Protein AF-0000000076138322 (afdb_homodimer)

Organism: NCBI:txid2745518

InterPro domains:
  IPR046493 Protein of unknown function DUF6586 [PF20227] (4-173)

Foldseek 3Di:
DCPDLVNQLVVLLVQLVVLLVQLVVLVPDPDPCSVVSNVVSLLSSLVSLQSNLLSLLLNQCVLVVPPCNPPPGNDVSLDVVSCVVDPDPLSVVLVVQCPPCPRLSVVSNVVNVVVPDPDDDPPPPPPDPPDPPVCVVVPVPPPDDDDDSVSSVVSSVVSVVSSVVVVVVSVVD/DCPDLVNQLVVLLVQLVVLLVQLVVLVPDPDPCSVVSNVVSLLSSLVSLQSNLLSLLLNQCVLVVPPCNPPPGNDVSLDVVSCVVDPDPLSVVLVVQCPPCPRLSVVSNVVNVVVPDPDDDPPPPPPDPPDPDPPVPVPVPPPDDDDDSVSSVVSSVVSVVSSVVVVVVSVVD

Sequence (346 aa):
MANELYTRTNQKIYFAGLSLEALGRAEEGKEMNAIALVQAGREAALFHLYGALLGLCHEIAGFYRLPQAGSPRAEMIINRDVLDTMAIPELAELVEMAQSPDSWIARLLKAHADMFQPPRVPHVPKGDVTQPLIVAVAVEDDEPKPLSREELEGWRQELKKLALRYREGLNECMANELYTRTNQKIYFAGLSLEALGRAEEGKEMNAIALVQAGREAALFHLYGALLGLCHEIAGFYRLPQAGSPRAEMIINRDVLDTMAIPELAELVEMAQSPDSWIARLLKAHADMFQPPRVPHVPKGDVTQPLIVAVAVEDDEPKPLSREELEGWRQELKKLALRYREGLNEC

Secondary structure (DSSP, 8-state):
-TT-HHHHHHHHHHHHHHHHHHHHHHHH---TTHHHHHHHHHHHHHHHHHHHHHHHHHHHHHHTT-TTTT-SSGGGTS-HHHHHHS--HHHHHHHHHHTSTTSHHHHHHHHHHHTTSPP---------TTSS-----------PPPPPHHHHHHHHHHHHHHHHHHHHHHHH-/-TT-HHHHHHHHHHHHHHHHHHHHHHHH---TTHHHHHHHHHHHHHHHHHHHHHHHHHHHHHHTT-TTTT-SSGGGTS-HHHHHHS--HHHHHHHHHHTSTTSHHHHHHHHHHHTTSPP---------TTS------------PPPPPHHHHHHHHHHHHHHHHHHHHHHHH-

Structure (mmCIF, N/CA/C/O backbone):
data_AF-0000000076138322-model_v1
#
loop_
_entity.id
_entity.type
_entity.pdbx_description
1 polymer 'PasA protein'
#
loop_
_atom_site.group_PDB
_atom_site.id
_atom_site.type_symbol
_atom_site.label_atom_id
_atom_site.label_alt_id
_atom_site.label_comp_id
_atom_site.label_asym_id
_atom_site.label_entity_id
_atom_site.label_seq_id
_atom_site.pdbx_PDB_ins_code
_atom_site.Cartn_x
_atom_site.Cartn_y
_atom_site.Cartn_z
_atom_site.occupancy
_atom_site.B_iso_or_equiv
_atom_site.auth_seq_id
_atom_site.auth_comp_id
_atom_site.auth_asym_id
_atom_site.auth_atom_id
_atom_site.pdbx_PDB_model_num
ATOM 1 N N . MET A 1 1 ? -10.281 -16.359 -18.156 1 42.38 1 MET A N 1
ATOM 2 C CA . MET A 1 1 ? -8.836 -16.141 -18.141 1 42.38 1 MET A CA 1
ATOM 3 C C . MET A 1 1 ? -8.477 -14.891 -17.359 1 42.38 1 MET A C 1
ATOM 5 O O . MET A 1 1 ? -7.586 -14.922 -16.5 1 42.38 1 MET A O 1
ATOM 9 N N . ALA A 1 2 ? -9.008 -13.617 -17.766 1 49.25 2 ALA A N 1
ATOM 10 C CA . ALA A 1 2 ? -8.672 -12.297 -17.234 1 49.25 2 ALA A CA 1
ATOM 11 C C . ALA A 1 2 ? -9.047 -12.195 -15.758 1 49.25 2 ALA A C 1
ATOM 13 O O . ALA A 1 2 ? -8.43 -11.438 -15.008 1 49.25 2 ALA A O 1
ATOM 14 N N . ASN A 1 3 ? -9.781 -13.117 -15.266 1 61.16 3 ASN A N 1
ATOM 15 C CA . ASN A 1 3 ? -10.312 -13.016 -13.914 1 61.16 3 ASN A CA 1
ATOM 16 C C . ASN A 1 3 ? -9.773 -14.125 -13.016 1 61.16 3 ASN A C 1
ATOM 18 O O . ASN A 1 3 ? -10.328 -14.398 -11.953 1 61.16 3 ASN A O 1
ATOM 22 N N . GLU A 1 4 ? -8.664 -14.633 -13.531 1 80.75 4 GLU A N 1
ATOM 23 C CA . GLU A 1 4 ? -8.031 -15.68 -12.734 1 80.75 4 GLU A CA 1
ATOM 24 C C . GLU A 1 4 ? -7.082 -15.094 -11.695 1 80.75 4 GLU A C 1
ATOM 26 O O . GLU A 1 4 ? -6.461 -14.055 -11.938 1 80.75 4 GLU A O 1
ATOM 31 N N . LEU A 1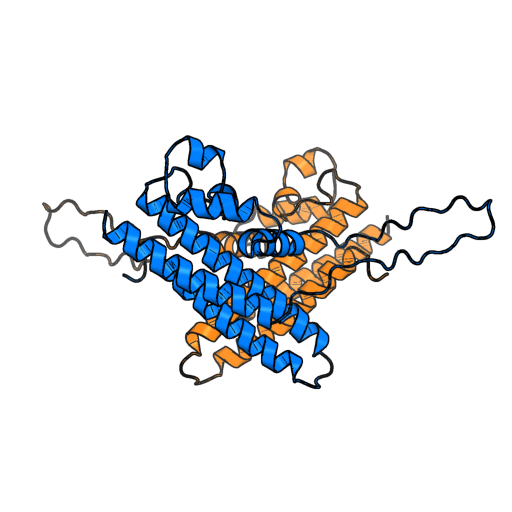 5 ? -7.086 -15.688 -10.547 1 87.94 5 LEU A N 1
ATOM 32 C CA . LEU A 1 5 ? -6.309 -15.188 -9.414 1 87.94 5 LEU A CA 1
ATOM 33 C C . LEU A 1 5 ? -4.852 -14.969 -9.805 1 87.94 5 LEU A C 1
ATOM 35 O O . LEU A 1 5 ? -4.211 -14.031 -9.328 1 87.94 5 LEU A O 1
ATOM 39 N N . TYR A 1 6 ? -4.32 -15.82 -10.758 1 92.81 6 TYR A N 1
ATOM 40 C CA . TYR A 1 6 ? -2.914 -15.719 -11.133 1 92.81 6 TYR A CA 1
ATOM 41 C C . TYR A 1 6 ? -2.639 -14.43 -11.891 1 92.81 6 TYR A C 1
ATOM 43 O O . TYR A 1 6 ? -1.493 -13.977 -11.977 1 92.81 6 TYR A O 1
ATOM 51 N N . THR A 1 7 ? -3.676 -13.82 -12.438 1 94.94 7 THR A N 1
ATOM 52 C CA . THR A 1 7 ? -3.482 -12.617 -13.227 1 94.94 7 THR A CA 1
ATOM 53 C C . THR A 1 7 ? -3.004 -11.461 -12.352 1 94.94 7 THR A C 1
ATOM 55 O O . THR A 1 7 ? -2.158 -10.664 -12.766 1 94.94 7 THR A O 1
ATOM 58 N N . ARG A 1 8 ? -3.543 -11.375 -11.148 1 96.62 8 ARG A N 1
ATOM 59 C CA . ARG A 1 8 ? -3.119 -10.312 -10.25 1 96.62 8 ARG A CA 1
ATOM 60 C C . ARG A 1 8 ? -1.669 -10.5 -9.82 1 96.62 8 ARG A C 1
ATOM 62 O O . ARG A 1 8 ? -0.903 -9.539 -9.75 1 96.62 8 ARG A O 1
ATOM 69 N N . THR A 1 9 ? -1.286 -11.734 -9.469 1 98.38 9 THR A N 1
ATOM 70 C CA . THR A 1 9 ? 0.092 -12.023 -9.094 1 98.38 9 THR A CA 1
ATOM 71 C C . THR A 1 9 ? 1.058 -11.594 -10.195 1 98.38 9 THR A C 1
ATOM 73 O O . THR A 1 9 ? 2.027 -10.883 -9.938 1 98.38 9 THR A O 1
ATOM 76 N N . ASN A 1 10 ? 0.708 -12.023 -11.445 1 98 10 ASN A N 1
ATOM 77 C CA . ASN A 1 10 ? 1.561 -11.711 -12.586 1 98 10 ASN A CA 1
ATOM 78 C C . ASN A 1 10 ? 1.605 -10.211 -12.859 1 98 10 ASN A C 1
ATOM 80 O O . ASN A 1 10 ? 2.668 -9.664 -13.156 1 98 10 ASN A O 1
ATOM 84 N N . GLN A 1 11 ? 0.473 -9.664 -12.766 1 97.44 11 GLN A N 1
ATOM 85 C CA . GLN A 1 11 ? 0.37 -8.219 -12.961 1 97.44 11 GLN A CA 1
ATOM 86 C C . GLN A 1 11 ? 1.232 -7.469 -11.953 1 97.44 11 GLN A C 1
ATOM 88 O O . GLN A 1 11 ? 1.979 -6.562 -12.328 1 97.44 11 GLN A O 1
ATOM 93 N N . LYS A 1 12 ? 1.184 -7.836 -10.727 1 98.69 12 LYS A N 1
ATOM 94 C CA . LYS A 1 12 ? 1.913 -7.133 -9.68 1 98.69 12 LYS A CA 1
ATOM 95 C C . LYS A 1 12 ? 3.414 -7.387 -9.781 1 98.69 12 LYS A C 1
ATOM 97 O O . LYS A 1 12 ? 4.223 -6.504 -9.484 1 98.69 12 LYS A O 1
ATOM 102 N N . ILE A 1 13 ? 3.771 -8.578 -10.188 1 98.81 13 ILE A N 1
ATOM 103 C CA . ILE A 1 13 ? 5.184 -8.844 -10.453 1 98.81 13 ILE A CA 1
ATOM 104 C C . ILE A 1 13 ? 5.68 -7.934 -11.57 1 98.81 13 ILE A C 1
ATOM 106 O O . ILE A 1 13 ? 6.766 -7.355 -11.477 1 98.81 13 ILE A O 1
ATOM 110 N N . TYR A 1 14 ? 4.906 -7.816 -12.594 1 98.62 14 TYR A N 1
ATOM 111 C CA . TYR A 1 14 ? 5.262 -6.949 -13.711 1 98.62 14 TYR A CA 1
ATOM 112 C C . TYR A 1 14 ? 5.348 -5.492 -13.266 1 98.62 14 TYR A C 1
ATOM 114 O O . TYR A 1 14 ? 6.309 -4.793 -13.602 1 98.62 14 TYR A O 1
ATOM 122 N N . PHE A 1 15 ? 4.371 -5.023 -12.5 1 98.69 15 PHE A N 1
ATOM 123 C CA . PHE A 1 15 ? 4.367 -3.66 -11.992 1 98.69 15 PHE A CA 1
ATOM 124 C C . PHE A 1 15 ? 5.602 -3.398 -11.133 1 98.69 15 PHE A C 1
ATOM 126 O O . PHE A 1 15 ? 6.18 -2.311 -11.188 1 98.69 15 PHE A O 1
ATOM 133 N N . ALA A 1 16 ? 5.938 -4.348 -10.32 1 98.88 16 ALA A N 1
ATOM 134 C CA . ALA A 1 16 ? 7.156 -4.203 -9.531 1 98.88 16 ALA A CA 1
ATOM 135 C C . ALA A 1 16 ? 8.367 -3.98 -10.43 1 98.88 16 ALA A C 1
ATOM 137 O O . ALA A 1 16 ? 9.219 -3.139 -10.133 1 98.88 16 ALA A O 1
ATOM 138 N N . GLY A 1 17 ? 8.406 -4.727 -11.516 1 98.75 17 GLY A N 1
ATOM 139 C CA . GLY A 1 17 ? 9.484 -4.539 -12.477 1 98.75 17 GLY A CA 1
ATOM 140 C C . GLY A 1 17 ? 9.523 -3.145 -13.062 1 98.75 17 GLY A C 1
ATOM 141 O O . GLY A 1 17 ? 10.594 -2.537 -13.164 1 98.75 17 GLY A O 1
ATOM 142 N N . LEU A 1 18 ? 8.406 -2.666 -13.438 1 97.94 18 LEU A N 1
ATOM 143 C CA . LEU A 1 18 ? 8.32 -1.315 -13.984 1 97.94 18 LEU A CA 1
ATOM 144 C C . LEU A 1 18 ? 8.766 -0.283 -12.953 1 97.94 18 LEU A C 1
ATOM 146 O O . LEU A 1 18 ? 9.492 0.657 -13.289 1 97.94 18 LEU A O 1
ATOM 150 N N . SER A 1 19 ? 8.336 -0.456 -11.734 1 98.12 19 SER A N 1
ATOM 151 C CA . SER A 1 19 ? 8.711 0.454 -10.656 1 98.12 19 SER A CA 1
ATOM 152 C C . SER A 1 19 ? 10.211 0.415 -10.398 1 98.12 19 SER A C 1
ATOM 154 O O . SER A 1 19 ? 10.828 1.449 -10.133 1 98.12 19 SER A O 1
ATOM 156 N N . LEU A 1 20 ? 10.773 -0.754 -10.477 1 98.56 20 LEU A N 1
ATOM 157 C CA . LEU A 1 20 ? 12.211 -0.91 -10.273 1 98.56 20 LEU A CA 1
ATOM 158 C C . LEU A 1 20 ? 12.992 -0.239 -11.391 1 98.56 20 LEU A C 1
ATOM 160 O O . LEU A 1 20 ? 14.055 0.342 -11.148 1 98.56 20 LEU A O 1
ATOM 164 N N . GLU A 1 21 ? 12.484 -0.333 -12.594 1 97 21 GLU A N 1
ATOM 165 C CA . GLU A 1 21 ? 13.109 0.38 -13.703 1 97 21 GLU A CA 1
ATOM 166 C C . GLU A 1 21 ? 13.078 1.889 -13.477 1 97 21 GLU A C 1
ATOM 168 O O . GLU A 1 21 ? 14.078 2.574 -13.703 1 97 21 GLU A O 1
ATOM 173 N N . ALA A 1 22 ? 11.953 2.348 -13.07 1 95.12 22 ALA A N 1
ATOM 174 C CA . ALA A 1 22 ? 11.82 3.771 -12.766 1 95.12 22 ALA A CA 1
ATOM 175 C C . ALA A 1 22 ? 12.766 4.18 -11.641 1 95.12 22 ALA A C 1
ATOM 177 O O . ALA A 1 22 ? 13.375 5.25 -11.688 1 95.12 22 ALA A O 1
ATOM 178 N N . LEU A 1 23 ? 12.875 3.359 -10.625 1 96.94 23 LEU A N 1
ATOM 179 C CA . LEU A 1 23 ? 13.797 3.594 -9.516 1 96.94 23 LEU A CA 1
ATOM 180 C C . LEU A 1 23 ? 15.234 3.693 -10.016 1 96.94 23 LEU A C 1
ATOM 182 O O . LEU A 1 23 ? 15.984 4.57 -9.586 1 96.94 23 LEU A O 1
ATOM 186 N N . GLY A 1 24 ? 15.586 2.793 -10.883 1 97 24 GLY A N 1
ATOM 187 C CA . GLY A 1 24 ? 16.906 2.848 -11.477 1 97 24 GLY A CA 1
ATOM 188 C C . GLY A 1 24 ? 17.203 4.16 -12.18 1 97 24 GLY A C 1
ATOM 189 O O . GLY A 1 24 ? 18.281 4.727 -12.031 1 97 24 GLY A O 1
ATOM 190 N N . ARG A 1 25 ? 16.203 4.645 -12.906 1 94.75 25 ARG A N 1
ATOM 191 C CA . ARG A 1 25 ? 16.359 5.922 -13.594 1 94.75 25 ARG A CA 1
ATOM 192 C C . ARG A 1 25 ? 16.516 7.066 -12.602 1 94.75 25 ARG A C 1
ATOM 194 O O . ARG A 1 25 ? 17.312 7.98 -12.82 1 94.75 25 ARG A O 1
ATOM 201 N N . ALA A 1 26 ? 15.742 7.012 -11.594 1 95.44 26 ALA A N 1
ATOM 202 C CA . ALA A 1 26 ? 15.82 8.047 -10.562 1 95.44 26 ALA A CA 1
ATOM 203 C C . ALA A 1 26 ? 17.188 8.055 -9.898 1 95.44 26 ALA A C 1
ATOM 205 O O . ALA A 1 26 ? 17.719 9.125 -9.578 1 95.44 26 ALA A O 1
ATOM 206 N N . GLU A 1 27 ? 17.75 6.941 -9.641 1 95.69 27 GLU A N 1
ATOM 207 C CA . GLU A 1 27 ? 19.047 6.824 -8.992 1 95.69 27 GLU A CA 1
ATOM 208 C C . GLU A 1 27 ? 20.156 7.418 -9.867 1 95.69 27 GLU A C 1
ATOM 210 O O . GLU A 1 27 ? 21.156 7.926 -9.352 1 95.69 27 GLU A O 1
ATOM 215 N N . GLU A 1 28 ? 20.016 7.344 -11.156 1 93.38 28 GLU A N 1
ATOM 216 C CA . GLU A 1 28 ? 21 7.848 -12.094 1 93.38 28 GLU A CA 1
ATOM 217 C C . GLU A 1 28 ? 20.797 9.336 -12.367 1 93.38 28 GLU A C 1
ATOM 219 O O . GLU A 1 28 ? 21.688 10 -12.922 1 93.38 28 GLU A O 1
ATOM 224 N N . GLY A 1 29 ? 19.609 9.742 -12.031 1 85.12 29 GLY A N 1
ATOM 225 C CA . GLY A 1 29 ? 19.25 11.109 -12.375 1 85.12 29 GLY A CA 1
ATOM 226 C C . GLY A 1 29 ? 19.938 12.141 -11.492 1 85.12 29 GLY A C 1
ATOM 227 O O . GLY A 1 29 ? 20.328 11.836 -10.367 1 85.12 29 GLY A O 1
ATOM 228 N N . LYS A 1 30 ? 20.125 13.32 -12.094 1 84.06 30 LYS A N 1
ATOM 229 C CA . LYS A 1 30 ? 20.734 14.438 -11.391 1 84.06 30 LYS A CA 1
ATOM 230 C C . LYS A 1 30 ? 19.719 15.547 -11.117 1 84.06 30 LYS A C 1
ATOM 232 O O . LYS A 1 30 ? 20.094 16.672 -10.758 1 84.06 30 LYS A O 1
ATOM 237 N N . GLU A 1 31 ? 18.516 15.109 -11.227 1 82.75 31 GLU A N 1
ATOM 238 C CA . GLU A 1 31 ? 17.469 16.109 -11.023 1 82.75 31 GLU A CA 1
ATOM 239 C C . GLU A 1 31 ? 17.406 16.562 -9.57 1 82.75 31 GLU A C 1
ATOM 241 O O . GLU A 1 31 ? 17.875 15.852 -8.672 1 82.75 31 GLU A O 1
ATOM 246 N N . MET A 1 32 ? 16.859 17.781 -9.336 1 86.81 32 MET A N 1
ATOM 247 C CA . MET A 1 32 ? 16.75 18.391 -8.008 1 86.81 32 MET A CA 1
ATOM 248 C C . MET A 1 32 ? 15.898 17.516 -7.082 1 86.81 32 MET A C 1
ATOM 250 O O . MET A 1 32 ? 16.125 17.516 -5.871 1 86.81 32 MET A O 1
ATOM 254 N N . ASN A 1 33 ? 14.977 16.719 -7.613 1 90.25 33 ASN A N 1
ATOM 255 C CA . ASN A 1 33 ? 14.078 15.898 -6.801 1 90.25 33 ASN A CA 1
ATOM 256 C C . ASN A 1 33 ? 14.453 14.422 -6.863 1 90.25 33 ASN A C 1
ATOM 258 O O . ASN A 1 33 ? 13.633 13.555 -6.57 1 90.25 33 ASN A O 1
ATOM 262 N N . ALA A 1 34 ? 15.703 14.172 -7.152 1 91.31 34 ALA A N 1
ATOM 263 C CA . ALA A 1 34 ? 16.156 12.797 -7.344 1 91.31 34 ALA A CA 1
ATOM 264 C C . ALA A 1 34 ? 16 11.977 -6.066 1 91.31 34 ALA A C 1
ATOM 266 O O . ALA A 1 34 ? 15.609 10.812 -6.113 1 91.31 34 ALA A O 1
ATOM 267 N N . ILE A 1 35 ? 16.25 12.578 -4.98 1 93.5 35 ILE A N 1
ATOM 268 C CA . ILE A 1 35 ? 16.156 11.891 -3.697 1 93.5 35 ILE A CA 1
ATOM 269 C C . ILE A 1 35 ? 14.719 11.477 -3.436 1 93.5 35 ILE A C 1
ATOM 271 O O . ILE A 1 35 ? 14.453 10.336 -3.049 1 93.5 35 ILE A O 1
ATOM 275 N N . ALA A 1 36 ? 13.82 12.367 -3.674 1 96.06 36 ALA A N 1
ATOM 276 C CA . ALA A 1 36 ? 12.398 12.086 -3.473 1 96.06 36 ALA A CA 1
ATOM 277 C C . ALA A 1 36 ? 11.906 11.031 -4.465 1 96.06 36 ALA A C 1
ATOM 279 O O . ALA A 1 36 ? 11.117 10.156 -4.105 1 96.06 36 ALA A O 1
ATOM 280 N N . LEU A 1 37 ? 12.398 11.133 -5.676 1 96.62 37 LEU A N 1
ATOM 281 C CA . LEU A 1 37 ? 12.023 10.172 -6.703 1 96.62 37 LEU A CA 1
ATOM 282 C C . LEU A 1 37 ? 12.5 8.766 -6.332 1 96.62 37 LEU A C 1
ATOM 284 O O . LEU A 1 37 ? 11.766 7.793 -6.523 1 96.62 37 LEU A O 1
ATOM 288 N N . VAL A 1 38 ? 13.648 8.695 -5.785 1 97.38 38 VAL A N 1
ATOM 289 C CA . VAL A 1 38 ? 14.211 7.414 -5.383 1 97.38 38 VAL A CA 1
ATOM 290 C C . VAL A 1 38 ? 13.391 6.832 -4.23 1 97.38 38 VAL A C 1
ATOM 292 O O . VAL A 1 38 ? 13.031 5.652 -4.254 1 97.38 38 VAL A O 1
ATOM 295 N N . GLN A 1 39 ? 13.039 7.613 -3.258 1 97 39 GLN A N 1
ATOM 296 C CA . GLN A 1 39 ? 12.281 7.129 -2.111 1 97 39 GLN A CA 1
ATOM 297 C C . GLN A 1 39 ? 10.867 6.734 -2.52 1 97 39 GLN A C 1
ATOM 299 O O . GLN A 1 39 ? 10.383 5.664 -2.146 1 97 39 GLN A O 1
ATOM 304 N N . ALA A 1 40 ? 10.227 7.555 -3.34 1 97.75 40 ALA A N 1
ATOM 305 C CA . ALA A 1 40 ? 8.883 7.254 -3.826 1 97.75 40 ALA A CA 1
ATOM 306 C C . ALA A 1 40 ? 8.875 5.98 -4.668 1 97.75 40 ALA A C 1
ATOM 308 O O . ALA A 1 40 ? 7.973 5.152 -4.547 1 97.75 40 ALA A O 1
ATOM 309 N N . GLY A 1 41 ? 9.906 5.887 -5.484 1 97.5 41 GLY A N 1
ATOM 310 C CA . GLY A 1 41 ? 10.023 4.715 -6.34 1 97.5 41 GLY A CA 1
ATOM 311 C C . GLY A 1 41 ? 10.258 3.432 -5.562 1 97.5 41 GLY A C 1
ATOM 312 O O . GLY A 1 41 ? 9.695 2.387 -5.891 1 97.5 41 GLY A O 1
ATOM 313 N N . ARG A 1 42 ? 11.109 3.521 -4.57 1 98.5 42 ARG A N 1
ATOM 314 C CA . ARG A 1 42 ? 11.383 2.371 -3.713 1 98.5 42 ARG A CA 1
ATOM 315 C C . ARG A 1 42 ? 10.109 1.896 -3.018 1 98.5 42 ARG A C 1
ATOM 317 O O . ARG A 1 42 ? 9.836 0.694 -2.971 1 98.5 42 ARG A O 1
ATOM 324 N N . GLU A 1 43 ? 9.344 2.822 -2.529 1 98.69 43 GLU A N 1
ATOM 325 C CA . GLU A 1 43 ? 8.109 2.48 -1.834 1 98.69 43 GLU A CA 1
ATOM 326 C C . GLU A 1 43 ? 7.07 1.912 -2.801 1 98.69 43 GLU A C 1
ATOM 328 O O . GLU A 1 43 ? 6.332 0.988 -2.453 1 98.69 43 GLU A O 1
ATOM 333 N N . ALA A 1 44 ? 7.055 2.471 -4 1 98.69 44 ALA A N 1
ATOM 334 C CA . ALA A 1 44 ? 6.141 1.935 -5.004 1 98.69 44 ALA A CA 1
ATOM 335 C C . ALA A 1 44 ? 6.508 0.501 -5.375 1 98.69 44 ALA A C 1
ATOM 337 O O . ALA A 1 44 ? 5.637 -0.362 -5.488 1 98.69 44 ALA A O 1
ATOM 338 N N . ALA A 1 45 ? 7.801 0.268 -5.582 1 98.81 45 ALA A N 1
ATOM 339 C CA . ALA A 1 45 ? 8.258 -1.085 -5.895 1 98.81 45 ALA A CA 1
ATOM 340 C C . ALA A 1 45 ? 7.883 -2.061 -4.781 1 98.81 45 ALA A C 1
ATOM 342 O O . ALA A 1 45 ? 7.391 -3.158 -5.051 1 98.81 45 ALA A O 1
ATOM 343 N N . LEU A 1 46 ? 8.133 -1.636 -3.572 1 98.88 46 LEU A N 1
ATOM 344 C CA . LEU A 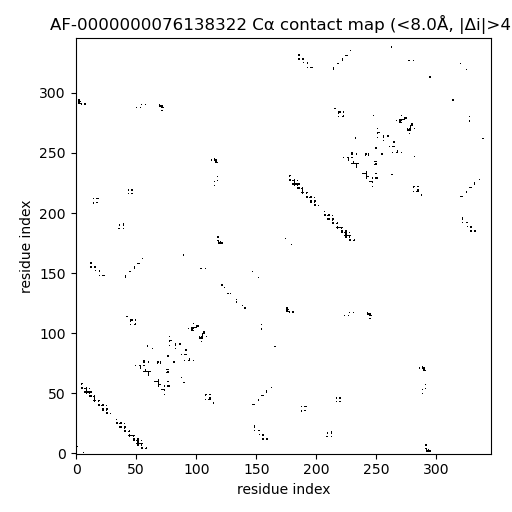1 46 ? 7.82 -2.461 -2.41 1 98.88 46 LEU A CA 1
ATOM 345 C C . LEU A 1 46 ? 6.32 -2.732 -2.322 1 98.88 46 LEU A C 1
ATOM 347 O O . LEU A 1 46 ? 5.906 -3.854 -2.025 1 98.88 46 LEU A O 1
ATOM 351 N N . PHE A 1 47 ? 5.523 -1.784 -2.605 1 98.88 47 PHE A N 1
ATOM 352 C CA . PHE A 1 47 ? 4.07 -1.9 -2.609 1 98.88 47 PHE A CA 1
ATOM 353 C C . PHE A 1 47 ? 3.615 -2.951 -3.615 1 98.88 47 PHE A C 1
ATOM 355 O O . PHE A 1 47 ? 2.779 -3.801 -3.297 1 98.88 47 PHE A O 1
ATOM 362 N N . HIS A 1 48 ? 4.156 -2.898 -4.781 1 98.94 48 HIS A N 1
ATOM 363 C CA . HIS A 1 48 ? 3.77 -3.859 -5.809 1 98.94 48 HIS A CA 1
ATOM 364 C C . HIS A 1 48 ? 4.285 -5.258 -5.477 1 98.94 48 HIS A C 1
ATOM 366 O O . HIS A 1 48 ? 3.611 -6.25 -5.754 1 98.94 48 HIS A O 1
ATOM 372 N N . LEU A 1 49 ? 5.5 -5.344 -4.887 1 98.94 49 LEU A N 1
ATOM 373 C CA . LEU A 1 49 ? 6.023 -6.641 -4.465 1 98.94 49 LEU A CA 1
ATOM 374 C C . LEU A 1 49 ? 5.113 -7.281 -3.424 1 98.94 49 LEU A C 1
ATOM 376 O O . LEU A 1 49 ? 4.809 -8.477 -3.508 1 98.94 49 LEU A O 1
ATOM 380 N N . TYR A 1 50 ? 4.703 -6.508 -2.496 1 98.94 50 TYR A N 1
ATOM 381 C CA . TYR A 1 50 ? 3.766 -7.016 -1.502 1 98.94 50 TYR A CA 1
ATOM 382 C C . TYR A 1 50 ? 2.467 -7.469 -2.16 1 98.94 50 TYR A C 1
ATOM 384 O O . TYR A 1 50 ? 1.916 -8.516 -1.808 1 98.94 50 TYR A O 1
ATOM 3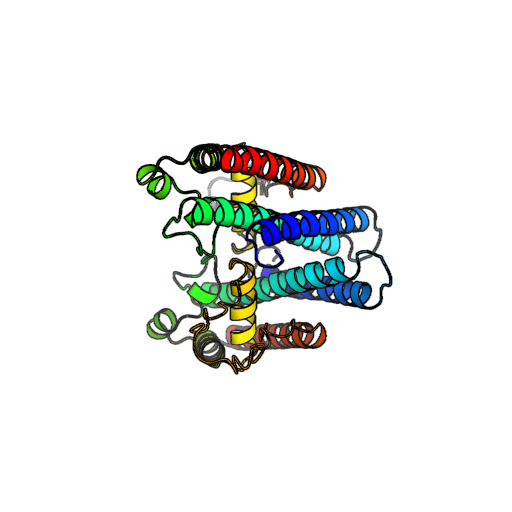92 N N . GLY A 1 51 ? 1.97 -6.637 -3.09 1 98.81 51 GLY A N 1
ATOM 393 C CA . GLY A 1 51 ? 0.779 -7.027 -3.83 1 98.81 51 GLY 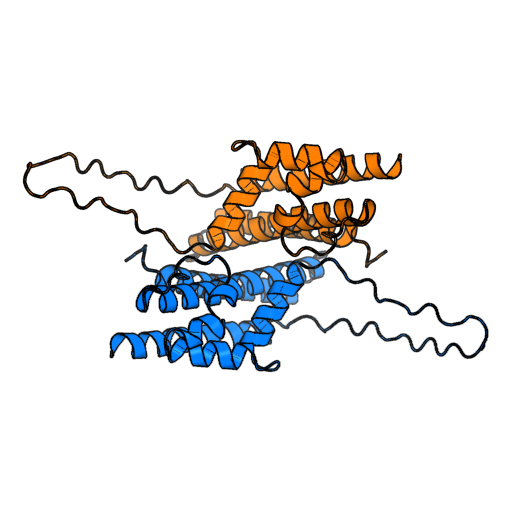A CA 1
ATOM 394 C C . GLY A 1 51 ? 0.925 -8.359 -4.535 1 98.81 51 GLY A C 1
ATOM 395 O O . GLY A 1 51 ? -0.026 -9.148 -4.598 1 98.81 51 GLY A O 1
ATOM 396 N N . ALA A 1 52 ? 2.084 -8.602 -5.086 1 98.88 52 ALA A N 1
ATOM 397 C CA . ALA A 1 52 ? 2.334 -9.867 -5.762 1 98.88 52 ALA A CA 1
ATOM 398 C C . ALA A 1 52 ? 2.285 -11.031 -4.777 1 98.88 52 ALA A C 1
ATOM 400 O O . ALA A 1 52 ? 1.714 -12.086 -5.074 1 98.88 52 ALA A O 1
ATOM 401 N N . LEU A 1 53 ? 2.914 -10.852 -3.623 1 98.94 53 LEU A N 1
ATOM 402 C CA . LEU A 1 53 ? 2.857 -11.875 -2.588 1 98.94 53 LEU A CA 1
ATOM 403 C C . LEU A 1 53 ? 1.418 -12.141 -2.162 1 98.94 53 LEU A C 1
ATOM 405 O O . LEU A 1 53 ? 1.008 -13.297 -2.029 1 98.94 53 LEU A O 1
ATOM 409 N N . LEU A 1 54 ? 0.69 -11.094 -1.959 1 98.88 54 LEU A N 1
ATOM 410 C CA . LEU A 1 54 ? -0.713 -11.234 -1.591 1 98.88 54 LEU A CA 1
ATOM 411 C C . LEU A 1 54 ? -1.484 -11.984 -2.676 1 98.88 54 LEU A C 1
ATOM 413 O O . LEU A 1 54 ? -2.299 -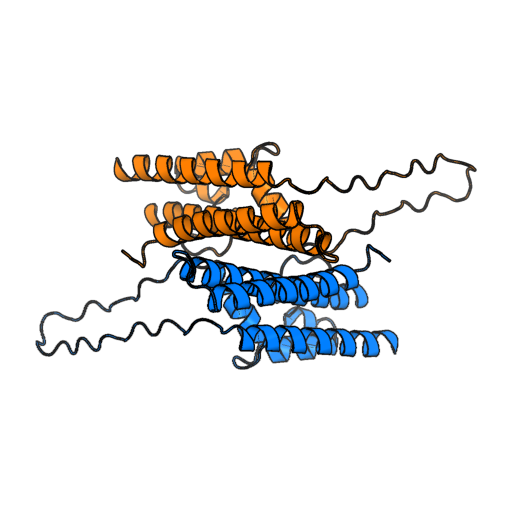12.859 -2.375 1 98.88 54 LEU A O 1
ATOM 417 N N . GLY A 1 55 ? -1.212 -11.594 -3.906 1 98.44 55 GLY A N 1
ATOM 418 C CA . GLY A 1 55 ? -1.812 -12.328 -5.008 1 98.44 55 GLY A CA 1
ATOM 419 C C . GLY A 1 55 ? -1.521 -13.82 -4.957 1 98.44 55 GLY A C 1
ATOM 420 O O . GLY A 1 55 ? -2.422 -14.641 -5.137 1 98.44 55 GLY A O 1
ATOM 421 N N . LEU A 1 56 ? -0.293 -14.18 -4.738 1 98.44 56 LEU A N 1
ATOM 422 C CA . LEU A 1 56 ? 0.093 -15.586 -4.641 1 98.44 56 LEU A CA 1
ATOM 423 C C . LEU A 1 56 ? -0.632 -16.266 -3.484 1 98.44 56 LEU A C 1
ATOM 425 O O . LEU A 1 56 ? -1.071 -17.422 -3.611 1 98.44 56 LEU A O 1
ATOM 429 N N . CYS A 1 57 ? -0.768 -15.586 -2.367 1 98.5 57 CYS A N 1
ATOM 430 C CA . CYS A 1 57 ? -1.52 -16.109 -1.229 1 98.5 57 CYS A CA 1
ATOM 431 C C . CYS A 1 57 ? -2.973 -16.359 -1.608 1 98.5 57 CYS A C 1
ATOM 433 O O . CYS A 1 57 ? -3.549 -17.375 -1.222 1 98.5 57 CYS A O 1
ATOM 435 N N . HIS A 1 58 ? -3.568 -15.453 -2.377 1 98.25 58 HIS A N 1
ATOM 436 C CA . HIS A 1 58 ? -4.938 -15.641 -2.85 1 98.25 58 HIS A CA 1
ATOM 437 C C . HIS A 1 58 ? -5.055 -16.875 -3.729 1 98.25 58 HIS A C 1
ATOM 439 O O . HIS A 1 58 ? -6.043 -17.609 -3.646 1 98.25 58 HIS A O 1
ATOM 445 N N . GLU A 1 59 ? -4.051 -17.094 -4.602 1 97.31 59 GLU A N 1
ATOM 446 C CA . GLU A 1 59 ? -4.051 -18.297 -5.434 1 97.31 59 GLU A CA 1
ATOM 447 C C . GLU A 1 59 ? -4.07 -19.547 -4.574 1 97.31 59 GLU A C 1
ATOM 449 O O . GLU A 1 59 ? -4.875 -20.453 -4.812 1 97.31 59 GLU A O 1
ATOM 454 N N . ILE A 1 60 ? -3.18 -19.578 -3.596 1 97 60 ILE A N 1
ATOM 455 C CA . ILE A 1 60 ? -3.076 -20.734 -2.707 1 97 60 ILE A CA 1
ATOM 456 C C . ILE A 1 60 ? -4.383 -20.906 -1.937 1 97 60 ILE A C 1
ATOM 458 O O . ILE A 1 60 ? -4.949 -22 -1.91 1 97 60 ILE A O 1
ATOM 462 N N . ALA A 1 61 ? -4.879 -19.844 -1.289 1 97 61 ALA A N 1
ATOM 463 C CA . ALA A 1 61 ? -6.09 -19.906 -0.475 1 97 61 ALA A CA 1
ATOM 464 C C . ALA A 1 61 ? -7.297 -20.297 -1.319 1 97 61 ALA A C 1
ATOM 466 O O . ALA A 1 61 ? -8.164 -21.047 -0.862 1 97 61 ALA A O 1
ATOM 467 N N . GLY A 1 62 ? -7.367 -19.672 -2.502 1 95.06 62 GLY A N 1
ATOM 468 C CA . GLY A 1 62 ? -8.445 -20.047 -3.408 1 95.06 62 GLY A CA 1
ATOM 469 C C . GLY A 1 62 ? -8.414 -21.516 -3.803 1 95.06 62 GLY A C 1
ATOM 470 O O . GLY A 1 62 ? -9.453 -22.188 -3.803 1 95.06 62 GLY A O 1
ATOM 471 N N . PHE A 1 63 ? -7.246 -22.016 -4.188 1 94.69 63 PHE A N 1
ATOM 472 C CA . PHE A 1 63 ? -7.086 -23.391 -4.605 1 94.69 63 PHE A CA 1
ATOM 473 C C . PHE A 1 63 ? -7.555 -24.359 -3.514 1 94.69 63 PHE A C 1
ATOM 475 O O . PHE A 1 63 ? -8.234 -25.344 -3.797 1 94.69 63 PHE A O 1
ATOM 482 N N . TYR A 1 64 ? -7.234 -24.047 -2.254 1 94.94 64 TYR A N 1
ATOM 483 C CA . TYR A 1 64 ? -7.547 -24.953 -1.147 1 94.94 64 TYR A CA 1
ATOM 484 C C . TYR A 1 64 ? -8.852 -24.547 -0.474 1 94.94 64 TYR A C 1
ATOM 486 O O . TYR A 1 64 ? -9.211 -25.094 0.571 1 94.94 64 TYR A O 1
ATOM 494 N N . ARG A 1 65 ? -9.5 -23.469 -1.013 1 95.06 65 ARG A N 1
ATOM 495 C CA . ARG A 1 65 ? -10.805 -23 -0.559 1 95.06 65 ARG A CA 1
ATOM 496 C C . ARG A 1 65 ? -10.758 -22.609 0.916 1 95.06 65 ARG A C 1
ATOM 498 O O . ARG A 1 65 ? -11.641 -23 1.691 1 95.06 65 ARG A O 1
ATOM 505 N N . LEU A 1 66 ? -9.672 -21.984 1.249 1 96.44 66 LEU A N 1
ATOM 506 C CA . LEU A 1 66 ? -9.547 -21.5 2.617 1 96.44 66 LEU A CA 1
ATOM 507 C C . LEU A 1 66 ? -10.555 -20.391 2.887 1 96.44 66 LEU A C 1
ATOM 509 O O . LEU A 1 66 ? -10.891 -19.609 1.983 1 96.44 66 LEU A O 1
ATOM 513 N N . PRO A 1 67 ? -11.062 -20.266 4.148 1 96.12 67 PRO A N 1
ATOM 514 C CA . PRO A 1 67 ? -11.922 -19.141 4.508 1 96.12 67 PRO A CA 1
ATOM 515 C C . PRO A 1 67 ? -11.25 -17.781 4.266 1 96.12 67 PRO A C 1
ATOM 517 O O . PRO A 1 67 ? -11.938 -16.766 4.094 1 96.12 67 PRO A O 1
ATOM 520 N N . GLN A 1 68 ? -9.938 -17.766 4.129 1 96.06 68 GLN A N 1
ATOM 521 C CA . GLN A 1 68 ? -9.156 -16.531 4 1 96.06 68 GLN A CA 1
ATOM 522 C C . GLN A 1 68 ? -8.938 -16.172 2.535 1 96.06 68 GLN A C 1
ATOM 524 O O . GLN A 1 68 ? -8.133 -15.289 2.223 1 96.06 68 GLN A O 1
ATOM 529 N N . ALA A 1 69 ? -9.57 -16.766 1.56 1 94.94 69 ALA A N 1
ATOM 530 C CA . ALA A 1 69 ? -9.305 -16.625 0.13 1 94.94 69 ALA A CA 1
ATOM 531 C C . ALA A 1 69 ? -9.531 -15.18 -0.319 1 94.94 69 ALA A C 1
ATOM 533 O O . ALA A 1 69 ? -9.023 -14.766 -1.36 1 94.94 69 ALA A O 1
ATOM 534 N N . GLY A 1 70 ? -10.18 -14.352 0.442 1 95.06 70 GLY A N 1
ATOM 535 C CA . GLY A 1 70 ? -10.414 -12.961 0.092 1 95.06 70 GLY A CA 1
ATOM 536 C C . GLY A 1 70 ? -9.812 -11.984 1.088 1 95.06 70 GLY A C 1
ATOM 537 O O . GLY A 1 70 ? -10.18 -10.812 1.109 1 95.06 70 GLY A O 1
ATOM 538 N N . SER A 1 71 ? -8.898 -12.508 1.904 1 97.69 71 SER A N 1
ATOM 539 C CA . SER A 1 71 ? -8.305 -11.664 2.934 1 97.69 71 SER A CA 1
ATOM 540 C C . SER A 1 71 ? -7.492 -10.531 2.314 1 97.69 71 SER A C 1
ATOM 542 O O . SER A 1 71 ? -6.762 -10.742 1.344 1 97.69 71 SER A O 1
ATOM 544 N N . PRO A 1 72 ? -7.562 -9.344 2.84 1 98 72 PRO A N 1
ATOM 545 C CA . PRO A 1 72 ? -6.926 -8.172 2.232 1 98 72 PRO A CA 1
ATOM 546 C C . PRO A 1 72 ? -5.441 -8.062 2.582 1 98 72 PRO A C 1
ATOM 548 O O . PRO A 1 72 ? -4.77 -7.121 2.145 1 98 72 PRO A O 1
ATOM 551 N N . ARG A 1 73 ? -4.902 -8.945 3.389 1 98.44 73 ARG A N 1
ATOM 552 C CA . ARG A 1 73 ? -3.496 -8.914 3.779 1 98.44 73 ARG A CA 1
ATOM 553 C C . ARG A 1 73 ? -2.867 -10.305 3.68 1 98.44 73 ARG A C 1
ATOM 555 O O . ARG A 1 73 ? -3.494 -11.305 4.035 1 98.44 73 ARG A O 1
ATOM 562 N N . ALA A 1 74 ? -1.651 -10.305 3.236 1 98.75 74 ALA A N 1
ATOM 563 C CA . ALA A 1 74 ? -0.931 -11.57 3.098 1 98.75 74 ALA A CA 1
ATOM 564 C C . ALA A 1 74 ? -0.772 -12.258 4.449 1 98.75 74 ALA A C 1
ATOM 566 O O . ALA A 1 74 ? -0.89 -13.484 4.543 1 98.75 74 ALA A O 1
ATOM 567 N N . GLU A 1 75 ? -0.611 -11.492 5.496 1 98.5 75 GLU A N 1
ATOM 568 C CA . GLU A 1 75 ? -0.343 -11.992 6.84 1 98.5 75 GLU A CA 1
ATOM 569 C C . GLU A 1 75 ? -1.537 -12.766 7.391 1 98.5 75 GLU A C 1
ATOM 571 O O . GLU A 1 75 ? -1.383 -13.609 8.273 1 98.5 75 GLU A O 1
ATOM 576 N N . MET A 1 76 ? -2.717 -12.453 6.918 1 98.06 76 MET A N 1
ATOM 577 C CA . MET A 1 76 ? -3.926 -13.141 7.352 1 98.06 76 MET A CA 1
ATOM 578 C C . MET A 1 76 ? -3.982 -14.555 6.781 1 98.06 76 MET A C 1
ATOM 580 O O . MET A 1 76 ? -4.695 -15.414 7.301 1 98.06 76 MET A O 1
ATOM 584 N N . ILE A 1 77 ? -3.244 -14.773 5.715 1 98.38 77 ILE A N 1
ATOM 585 C CA . ILE A 1 77 ? -3.205 -16.078 5.07 1 98.38 77 ILE A CA 1
ATOM 586 C C . ILE A 1 77 ? -1.942 -16.828 5.496 1 98.38 77 ILE A C 1
ATOM 588 O O . ILE A 1 77 ? -2.006 -18 5.883 1 98.38 77 ILE A O 1
ATOM 592 N N . ILE A 1 78 ? -0.794 -16.078 5.473 1 98.5 78 ILE A N 1
ATOM 593 C CA . ILE A 1 78 ? 0.474 -16.625 5.941 1 98.5 78 ILE A CA 1
ATOM 594 C C . ILE A 1 78 ? 0.491 -16.641 7.469 1 98.5 78 ILE A C 1
ATOM 596 O O . ILE A 1 78 ? 1.105 -15.789 8.102 1 98.5 78 ILE A O 1
ATOM 600 N N . ASN A 1 79 ? -0.133 -17.516 7.957 1 96.44 79 ASN A N 1
ATOM 601 C CA . ASN A 1 79 ? -0.424 -17.562 9.383 1 96.44 79 ASN A CA 1
ATOM 602 C C . ASN A 1 79 ? -0.454 -18.984 9.906 1 96.44 79 ASN A C 1
ATOM 604 O O . ASN A 1 79 ? -1.068 -19.859 9.297 1 96.44 79 ASN A O 1
ATOM 608 N N . ARG A 1 80 ? 0.187 -19.328 11.047 1 96.19 80 ARG A N 1
ATOM 609 C CA . ARG A 1 80 ? 0.296 -20.656 11.625 1 96.19 80 ARG A CA 1
ATOM 610 C C . ARG A 1 80 ? -1.08 -21.234 11.953 1 96.19 80 ARG A C 1
ATOM 612 O O . ARG A 1 80 ? -1.307 -22.438 11.82 1 96.19 80 ARG A O 1
ATOM 619 N N . ASP A 1 81 ? -1.995 -20.422 12.406 1 96.5 81 ASP A N 1
ATOM 620 C CA . ASP A 1 81 ? -3.34 -20.891 12.734 1 96.5 81 ASP A CA 1
ATOM 621 C C . ASP A 1 81 ? -4.035 -21.469 11.5 1 96.5 81 ASP A C 1
ATOM 623 O O . ASP A 1 81 ? -4.766 -22.453 11.602 1 96.5 81 ASP A O 1
ATOM 627 N N . VAL A 1 82 ? -3.873 -20.797 10.383 1 95.12 82 VAL A N 1
ATOM 628 C CA . VAL A 1 82 ? -4.453 -21.297 9.141 1 95.12 82 VAL A CA 1
ATOM 629 C C . VAL A 1 82 ? -3.809 -22.625 8.766 1 95.12 82 VAL A C 1
ATOM 631 O O . VAL A 1 82 ? -4.508 -23.578 8.414 1 95.12 82 VAL A O 1
ATOM 634 N N . LEU A 1 83 ? -2.441 -22.672 8.883 1 94.5 83 LEU A N 1
ATOM 635 C CA . LEU A 1 83 ? -1.688 -23.875 8.555 1 94.5 83 LEU A CA 1
ATOM 636 C C . LEU A 1 83 ? -2.096 -25.031 9.453 1 94.5 83 LEU A C 1
ATOM 638 O O . LEU A 1 83 ? -2.111 -26.188 9.023 1 94.5 83 LEU A O 1
ATOM 642 N N . ASP A 1 84 ? -2.445 -24.781 10.68 1 95 84 ASP A N 1
ATOM 643 C CA . ASP A 1 84 ? -2.82 -25.797 11.648 1 95 84 ASP A CA 1
ATOM 644 C C . ASP A 1 84 ? -4.176 -26.422 11.297 1 95 84 ASP A C 1
ATOM 646 O O . ASP A 1 84 ? -4.477 -27.531 11.711 1 95 84 ASP A O 1
ATOM 650 N N . THR A 1 85 ? -4.98 -25.703 10.586 1 93.69 85 THR A N 1
ATOM 651 C CA . THR A 1 85 ? -6.297 -26.219 10.219 1 93.69 85 THR A CA 1
ATOM 652 C C . THR A 1 85 ? -6.207 -27.109 8.984 1 93.69 85 THR A C 1
ATOM 654 O O . THR A 1 85 ? -6.996 -28.047 8.836 1 93.69 85 THR A O 1
ATOM 657 N N . MET A 1 86 ? -5.363 -26.844 8.125 1 91.88 86 MET A N 1
ATOM 658 C CA . MET A 1 86 ? -5.16 -27.625 6.898 1 91.88 86 MET A CA 1
ATOM 659 C C . MET A 1 86 ? -3.691 -27.609 6.488 1 91.88 86 MET A C 1
ATOM 661 O O . MET A 1 86 ? -3.09 -26.547 6.34 1 91.88 86 MET A O 1
ATOM 665 N N . ALA A 1 87 ? -3.221 -28.828 6.312 1 91.38 87 ALA A N 1
ATOM 666 C CA . ALA A 1 87 ? -1.82 -28.938 5.918 1 91.38 87 ALA A CA 1
ATOM 667 C C . ALA A 1 87 ? -1.637 -28.609 4.438 1 91.38 87 ALA A C 1
ATOM 669 O O . ALA A 1 87 ? -2.037 -29.391 3.566 1 91.38 87 ALA A O 1
ATOM 670 N N . ILE A 1 88 ? -1.168 -27.438 4.152 1 95.38 88 ILE A N 1
ATOM 671 C CA . ILE A 1 88 ? -0.892 -26.953 2.805 1 95.38 88 ILE A CA 1
ATOM 672 C C . ILE A 1 88 ? 0.61 -26.734 2.635 1 95.38 88 ILE A C 1
ATOM 674 O O . ILE A 1 88 ? 1.188 -25.844 3.268 1 95.38 88 ILE A O 1
ATOM 678 N N . PRO A 1 89 ? 1.267 -27.484 1.8 1 96.19 89 PRO A N 1
ATOM 679 C CA . PRO A 1 89 ? 2.725 -27.406 1.693 1 96.19 89 PRO A CA 1
ATOM 680 C C . PRO A 1 89 ? 3.221 -26.016 1.302 1 96.19 89 PRO A C 1
ATOM 682 O O . PRO A 1 89 ? 4.203 -25.531 1.864 1 96.19 89 PRO A O 1
ATOM 685 N N . GLU A 1 90 ? 2.578 -25.422 0.289 1 97.5 90 GLU A N 1
ATOM 686 C CA . GLU A 1 90 ? 2.963 -24.094 -0.149 1 97.5 90 GLU A CA 1
ATOM 687 C C . GLU A 1 90 ? 2.855 -23.078 0.993 1 97.5 90 GLU A C 1
ATOM 689 O O . GLU A 1 90 ? 3.752 -22.266 1.188 1 97.5 90 GLU A O 1
ATOM 694 N N . LEU A 1 91 ? 1.785 -23.172 1.74 1 97.81 91 LEU A N 1
ATOM 695 C CA . LEU A 1 91 ? 1.577 -22.266 2.861 1 97.81 91 LEU A CA 1
ATOM 696 C C . LEU A 1 91 ? 2.59 -22.516 3.971 1 97.81 91 LEU A C 1
ATOM 698 O O . LEU A 1 91 ? 3.062 -21.594 4.621 1 97.81 91 LEU A O 1
ATOM 702 N N . ALA A 1 92 ? 2.869 -23.797 4.246 1 98.12 92 ALA A N 1
ATOM 703 C CA . ALA A 1 92 ? 3.871 -24.156 5.246 1 98.12 92 ALA A CA 1
ATOM 704 C C . ALA A 1 92 ? 5.215 -23.516 4.938 1 98.12 92 ALA A C 1
ATOM 706 O O . ALA A 1 92 ? 5.891 -23 5.836 1 98.12 92 ALA A O 1
ATOM 707 N N . GLU A 1 93 ? 5.605 -23.578 3.695 1 98.31 93 GLU A N 1
ATOM 708 C CA . GLU A 1 93 ? 6.855 -22.953 3.279 1 98.31 93 GLU A CA 1
ATOM 709 C C . GLU A 1 93 ? 6.824 -21.438 3.516 1 98.31 93 GLU A C 1
ATOM 711 O O . GLU A 1 93 ? 7.773 -20.875 4.059 1 98.31 93 GLU A O 1
ATOM 716 N N . LEU A 1 94 ? 5.715 -20.766 3.137 1 98.69 94 LEU A N 1
ATOM 717 C CA . LEU A 1 94 ? 5.574 -19.328 3.307 1 98.69 94 LEU A CA 1
ATOM 718 C C . LEU A 1 94 ? 5.586 -18.938 4.785 1 98.69 94 LEU A C 1
ATOM 720 O O . LEU A 1 94 ? 6.215 -17.953 5.176 1 98.69 94 LEU A O 1
ATOM 724 N N . VAL A 1 95 ? 4.922 -19.734 5.59 1 98.56 95 VAL A N 1
ATOM 725 C CA . VAL A 1 95 ? 4.875 -19.469 7.027 1 98.56 95 VAL A CA 1
ATOM 726 C C . VAL A 1 95 ? 6.277 -19.609 7.621 1 98.56 95 VAL A C 1
ATOM 728 O O . VAL A 1 95 ? 6.695 -18.781 8.438 1 98.56 95 VAL A O 1
ATOM 731 N N . GLU A 1 96 ? 6.957 -20.625 7.215 1 98.38 96 GLU A N 1
ATOM 732 C CA . GLU A 1 96 ? 8.32 -20.828 7.684 1 98.38 96 GLU A CA 1
ATOM 733 C C . GLU A 1 96 ? 9.211 -19.641 7.32 1 98.38 96 GLU A C 1
ATOM 735 O O . GLU A 1 96 ? 9.961 -19.125 8.156 1 98.38 96 GLU A O 1
ATOM 740 N N . MET A 1 97 ? 9.156 -19.188 6.105 1 98.62 97 MET A N 1
ATOM 741 C CA . MET A 1 97 ? 9.953 -18.047 5.66 1 98.62 97 MET A CA 1
ATOM 742 C C . MET A 1 97 ? 9.547 -16.781 6.398 1 98.62 97 MET A C 1
ATOM 744 O O . MET A 1 97 ? 10.398 -15.977 6.789 1 98.62 97 MET A O 1
ATOM 748 N N . ALA A 1 98 ? 8.25 -16.531 6.629 1 98.56 98 ALA A N 1
ATOM 749 C CA . ALA A 1 98 ? 7.766 -15.344 7.328 1 98.56 98 ALA A CA 1
ATOM 750 C C . ALA A 1 98 ? 8.258 -15.32 8.773 1 98.56 98 ALA A C 1
ATOM 752 O O . ALA A 1 98 ? 8.438 -14.242 9.352 1 98.56 98 ALA A O 1
ATOM 753 N N . GLN A 1 99 ? 8.562 -16.5 9.312 1 97.69 99 GLN A N 1
ATOM 754 C CA . GLN A 1 99 ? 8.977 -16.609 10.703 1 97.69 99 GLN A CA 1
ATOM 755 C C . GLN A 1 99 ? 10.5 -16.609 10.828 1 97.69 99 GLN A C 1
ATOM 757 O O . GLN A 1 99 ? 11.039 -16.656 11.93 1 97.69 99 GLN A O 1
ATOM 762 N N . SER A 1 100 ? 11.227 -16.578 9.727 1 97.56 100 SER A N 1
ATOM 763 C CA . SER A 1 100 ? 12.68 -16.469 9.703 1 97.56 100 SER A CA 1
ATOM 764 C C . SER A 1 100 ? 13.125 -15.039 9.398 1 97.56 100 SER A C 1
ATOM 766 O O . SER A 1 100 ? 13.109 -14.609 8.234 1 97.56 100 SER A O 1
ATOM 768 N N . PRO A 1 101 ? 13.633 -14.273 10.273 1 94.12 101 PRO A N 1
ATOM 769 C CA . PRO A 1 101 ? 13.836 -12.828 10.133 1 94.12 101 PRO A CA 1
ATOM 770 C C . PRO A 1 101 ? 14.766 -12.477 8.977 1 94.12 101 PRO A C 1
ATOM 772 O O . PRO A 1 101 ? 14.672 -11.391 8.406 1 94.12 101 PRO A O 1
ATOM 775 N N . ASP A 1 102 ? 15.562 -13.398 8.523 1 95.31 102 ASP A N 1
ATOM 776 C CA . ASP A 1 102 ? 16.531 -13.078 7.473 1 95.31 102 ASP A CA 1
ATOM 777 C C . ASP A 1 102 ? 15.984 -13.461 6.098 1 95.31 102 ASP A C 1
ATOM 779 O O . ASP A 1 102 ? 16.594 -13.133 5.074 1 95.31 102 ASP A O 1
ATOM 783 N N . SER A 1 103 ? 14.852 -14.133 6.133 1 98.38 103 SER A N 1
ATOM 784 C CA . SER A 1 103 ? 14.273 -14.5 4.848 1 98.38 103 SER A CA 1
ATOM 785 C C . SER A 1 103 ? 13.766 -13.273 4.098 1 98.38 103 SER A C 1
ATOM 787 O O . SER A 1 103 ? 13.367 -12.281 4.715 1 98.38 103 SER A O 1
ATOM 789 N N . TRP A 1 104 ? 13.758 -13.352 2.797 1 98.69 104 TRP A N 1
ATOM 790 C CA . TRP A 1 104 ? 13.289 -12.219 1.998 1 98.69 104 TRP A CA 1
ATOM 791 C C . TRP A 1 104 ? 11.797 -11.992 2.195 1 98.69 104 TRP A C 1
ATOM 793 O O . TRP A 1 104 ? 11.32 -10.859 2.098 1 98.69 104 TRP A O 1
ATOM 803 N N . ILE A 1 105 ? 10.984 -13.055 2.488 1 98.88 105 ILE A N 1
ATOM 804 C CA . ILE A 1 105 ? 9.555 -12.906 2.74 1 98.88 105 ILE A CA 1
ATOM 805 C C . ILE A 1 105 ? 9.336 -12.125 4.035 1 98.88 105 ILE A C 1
ATOM 807 O O . ILE A 1 105 ? 8.523 -11.203 4.078 1 98.88 105 ILE A O 1
ATOM 811 N N . ALA A 1 106 ? 10.086 -12.508 5.094 1 98.75 106 ALA A N 1
ATOM 812 C CA . ALA A 1 106 ? 9.961 -11.789 6.359 1 98.75 106 ALA A CA 1
ATOM 813 C C . ALA A 1 106 ? 10.352 -10.32 6.199 1 98.75 106 ALA A C 1
ATOM 815 O O . ALA A 1 106 ? 9.68 -9.43 6.723 1 98.75 106 ALA A O 1
ATOM 816 N N . ARG A 1 107 ? 11.391 -10.094 5.469 1 98.5 107 ARG A N 1
ATOM 817 C CA . ARG A 1 107 ? 11.883 -8.734 5.258 1 98.5 107 ARG A CA 1
ATOM 818 C C . ARG A 1 107 ? 10.914 -7.93 4.402 1 98.5 107 ARG A C 1
ATOM 820 O O . ARG A 1 107 ? 10.711 -6.734 4.637 1 98.5 107 ARG A O 1
ATOM 827 N N . LEU A 1 108 ? 10.32 -8.539 3.395 1 98.88 108 LEU A N 1
ATOM 828 C CA . LEU A 1 108 ? 9.312 -7.879 2.57 1 98.88 108 LEU A CA 1
ATOM 829 C C . LEU A 1 108 ? 8.109 -7.469 3.408 1 98.88 108 LEU A C 1
ATOM 831 O O . LEU A 1 108 ? 7.648 -6.328 3.328 1 98.88 108 LEU A O 1
ATOM 835 N N . LEU A 1 109 ? 7.609 -8.414 4.203 1 98.81 109 LEU A N 1
ATOM 836 C CA . LEU A 1 109 ? 6.441 -8.148 5.031 1 98.81 109 LEU A CA 1
ATOM 837 C C . LEU A 1 109 ? 6.727 -7.027 6.027 1 98.81 109 LEU A C 1
ATOM 839 O O . LEU A 1 109 ? 5.902 -6.129 6.211 1 98.81 109 LEU A O 1
ATOM 843 N N . LYS A 1 110 ? 7.891 -7.047 6.598 1 98.12 110 LYS A N 1
ATOM 844 C CA . LYS A 1 110 ? 8.266 -6.027 7.57 1 98.12 110 LYS A CA 1
ATOM 845 C C . LYS A 1 110 ? 8.414 -4.66 6.906 1 98.12 110 LYS A C 1
ATOM 847 O O . LYS A 1 110 ? 7.949 -3.652 7.441 1 98.12 110 LYS A O 1
ATOM 852 N N . ALA A 1 111 ? 9.094 -4.613 5.809 1 98.31 111 ALA A N 1
ATOM 853 C CA . ALA A 1 111 ? 9.312 -3.354 5.102 1 98.31 111 ALA A CA 1
ATOM 854 C C . ALA A 1 111 ? 7.988 -2.73 4.668 1 98.31 111 ALA A C 1
ATOM 856 O O . ALA A 1 111 ? 7.805 -1.515 4.77 1 98.31 111 ALA A O 1
ATOM 857 N N . HIS A 1 112 ? 7.117 -3.572 4.172 1 98.5 112 HIS A N 1
ATOM 858 C CA . HIS A 1 112 ? 5.805 -3.064 3.783 1 98.5 112 HIS A CA 1
ATOM 859 C C . HIS A 1 112 ? 5.059 -2.492 4.98 1 98.5 112 HIS A C 1
ATOM 861 O O . HIS A 1 112 ? 4.48 -1.406 4.898 1 98.5 112 HIS A O 1
ATOM 867 N N . ALA A 1 113 ? 5.062 -3.223 6.098 1 97.94 113 ALA A N 1
ATOM 868 C CA . ALA A 1 113 ? 4.395 -2.764 7.312 1 97.94 113 ALA A CA 1
ATOM 869 C C . ALA A 1 113 ? 4.984 -1.444 7.801 1 97.94 113 ALA A C 1
ATOM 871 O O . ALA A 1 113 ? 4.258 -0.559 8.258 1 97.94 113 ALA A O 1
ATOM 872 N N . ASP A 1 114 ? 6.25 -1.287 7.676 1 96.88 114 ASP A N 1
ATOM 873 C CA . ASP A 1 114 ? 6.953 -0.105 8.164 1 96.88 114 ASP A CA 1
ATOM 874 C C . ASP A 1 114 ? 6.504 1.149 7.414 1 96.88 114 ASP A C 1
ATOM 876 O O . ASP A 1 114 ? 6.52 2.25 7.973 1 96.88 114 ASP A O 1
ATOM 880 N N . MET A 1 115 ? 6.082 1.022 6.191 1 97 115 MET A N 1
ATOM 881 C CA . MET A 1 115 ? 5.668 2.176 5.398 1 97 115 MET A CA 1
ATOM 882 C C . MET A 1 115 ? 4.418 2.818 5.98 1 97 115 MET A C 1
ATOM 884 O O . MET A 1 115 ? 4.082 3.955 5.641 1 97 115 MET A O 1
ATOM 888 N N . PHE A 1 116 ? 3.729 2.104 6.836 1 97.62 116 PHE A N 1
ATOM 889 C CA . PHE A 1 116 ? 2.465 2.617 7.355 1 97.62 116 PHE A CA 1
ATOM 890 C C . PHE A 1 116 ? 2.605 3.023 8.82 1 97.62 116 PHE A C 1
ATOM 892 O O . PHE A 1 116 ? 1.616 3.357 9.469 1 97.62 116 PHE A O 1
ATOM 899 N N . GLN A 1 117 ? 3.809 2.982 9.359 1 96.12 117 GLN A N 1
ATOM 900 C CA . GLN A 1 117 ? 4.082 3.418 10.719 1 96.12 117 GLN A CA 1
ATOM 901 C C . GLN A 1 117 ? 4.504 4.883 10.758 1 96.12 117 GLN A C 1
ATOM 903 O O . GLN A 1 117 ? 5.148 5.375 9.828 1 96.12 117 GLN A O 1
ATOM 908 N N . PRO A 1 118 ? 4.094 5.609 11.734 1 94.69 118 PRO A N 1
ATOM 909 C CA . PRO A 1 118 ? 4.609 6.973 11.852 1 94.69 118 PRO A CA 1
ATOM 910 C C . PRO A 1 118 ? 6.121 7.02 12.039 1 94.69 118 PRO A C 1
ATOM 912 O O . PRO A 1 118 ? 6.727 6.027 12.453 1 94.69 118 PRO A O 1
ATOM 915 N N . PRO A 1 119 ? 6.719 8.125 11.633 1 87.94 119 PRO A N 1
ATOM 916 C CA . PRO A 1 119 ? 8.164 8.242 11.852 1 87.94 119 PRO A CA 1
ATOM 917 C C . PRO A 1 119 ? 8.539 8.156 13.328 1 87.94 119 PRO A C 1
ATOM 919 O O . PRO A 1 119 ? 7.793 8.633 14.188 1 87.94 119 PRO A O 1
ATOM 922 N N . ARG A 1 120 ? 9.469 7.293 13.672 1 74.31 120 ARG A N 1
ATOM 923 C CA . ARG A 1 120 ? 9.898 7.129 15.062 1 74.31 120 ARG A CA 1
ATOM 924 C C . ARG A 1 120 ? 10.977 8.141 15.422 1 74.31 120 ARG A C 1
ATOM 926 O O . ARG A 1 120 ? 11.875 8.414 14.625 1 74.31 120 ARG A O 1
ATOM 933 N N . VAL A 1 121 ? 10.617 9.039 16.344 1 57.38 121 VAL A N 1
ATOM 934 C CA . VAL A 1 121 ? 11.633 9.914 16.922 1 57.38 121 VAL A CA 1
ATOM 935 C C . VAL A 1 121 ? 12.68 9.086 17.656 1 57.38 121 VAL A C 1
ATOM 937 O O . VAL A 1 121 ? 12.336 8.18 18.422 1 57.38 121 VAL A O 1
ATOM 940 N N . PRO A 1 122 ? 13.875 9.109 17.125 1 50.53 122 PRO A N 1
ATOM 941 C CA . PRO A 1 122 ? 14.828 8.398 17.969 1 50.53 122 PRO A CA 1
ATOM 942 C C . PRO A 1 122 ? 14.719 8.781 19.438 1 50.53 122 PRO A C 1
ATOM 944 O O . PRO A 1 122 ? 14.516 9.953 19.766 1 50.53 122 PRO A O 1
ATOM 947 N N . HIS A 1 123 ? 14.094 7.93 20.141 1 50.78 123 HIS A N 1
ATOM 948 C CA . HIS A 1 123 ? 14.078 8.219 21.562 1 50.78 123 HIS A CA 1
ATOM 949 C C . HIS A 1 123 ? 15.469 8.602 22.062 1 50.78 123 HIS A C 1
ATOM 951 O O . HIS A 1 123 ? 16.406 7.805 21.984 1 50.78 123 HIS A O 1
ATOM 957 N N . VAL A 1 124 ? 15.836 9.781 22.016 1 46 124 VAL A N 1
ATOM 958 C CA . VAL A 1 124 ? 17.031 10.148 22.75 1 46 124 VAL A CA 1
ATOM 959 C C . VAL A 1 124 ? 16.812 9.938 24.25 1 46 124 VAL A C 1
ATOM 961 O O . VAL A 1 124 ? 15.883 10.5 24.828 1 46 124 VAL A O 1
ATOM 964 N N . PRO A 1 125 ? 17.266 8.875 24.75 1 44.56 125 PRO A N 1
ATOM 965 C CA . PRO A 1 125 ? 17.141 8.844 26.203 1 44.56 125 PRO A CA 1
ATOM 966 C C . PRO A 1 125 ? 17.562 10.156 26.859 1 44.56 125 PRO A C 1
ATOM 968 O O . PRO A 1 125 ? 18.562 10.766 26.453 1 44.56 125 PRO A O 1
ATOM 971 N N . LYS A 1 126 ? 16.703 10.883 27.391 1 44.47 126 LYS A N 1
ATOM 972 C CA . LYS A 1 126 ? 17.109 12.023 28.219 1 44.47 126 LYS A CA 1
ATOM 973 C C . LYS A 1 126 ? 18.25 11.641 29.156 1 44.47 126 LYS A C 1
ATOM 975 O O . LYS A 1 126 ? 18.125 10.703 29.938 1 44.47 126 LYS A O 1
ATOM 980 N N . GLY A 1 127 ? 19.5 11.688 28.766 1 39.44 127 GLY A N 1
ATOM 981 C CA . GLY A 1 127 ? 20.625 11.484 29.672 1 39.44 127 GLY A CA 1
ATOM 982 C C . GLY A 1 127 ? 20.469 12.195 31 1 39.44 127 GLY A C 1
ATOM 983 O O . GLY A 1 127 ? 19.828 13.25 31.078 1 39.44 127 GLY A O 1
ATOM 984 N N . ASP A 1 128 ? 20.609 11.547 32.094 1 43 128 ASP A N 1
ATOM 985 C CA . ASP A 1 128 ? 20.781 12.156 33.406 1 43 128 ASP A CA 1
ATOM 986 C C . ASP A 1 128 ? 21.812 13.281 33.344 1 43 128 ASP A C 1
ATOM 988 O O . ASP A 1 128 ? 22.922 13.086 32.875 1 43 128 ASP A O 1
ATOM 992 N N . VAL A 1 129 ? 21.562 14.531 33.406 1 44.59 129 VAL A N 1
ATOM 993 C CA . VAL A 1 129 ? 22.344 15.766 33.375 1 44.59 129 VAL A CA 1
ATOM 994 C C . VAL A 1 129 ? 23.562 15.625 34.312 1 44.59 129 VAL A C 1
ATOM 996 O O . VAL A 1 129 ? 24.391 16.531 34.375 1 44.59 129 VAL A O 1
ATOM 999 N N . THR A 1 130 ? 23.5 14.812 35.375 1 42.66 130 THR A N 1
ATOM 1000 C CA . THR A 1 130 ? 24.625 15.008 36.281 1 42.66 130 THR A CA 1
ATOM 1001 C C . THR A 1 130 ? 25.938 14.609 35.594 1 42.66 130 THR A C 1
ATOM 1003 O O . THR A 1 130 ? 27.016 15.016 36 1 42.66 130 THR A O 1
ATOM 1006 N N . GLN A 1 131 ? 26.188 13.367 35.281 1 43 131 GLN A N 1
ATOM 1007 C CA . GLN A 1 131 ? 27.547 13.023 34.938 1 43 131 GLN A CA 1
ATOM 1008 C C . GLN A 1 131 ? 27.906 13.609 33.562 1 43 131 GLN A C 1
ATOM 1010 O O . GLN A 1 131 ? 27.094 13.602 32.656 1 43 131 GLN A O 1
ATOM 1015 N N . PRO A 1 132 ? 29 14.594 33.625 1 39.59 132 PRO A N 1
ATOM 1016 C CA . PRO A 1 132 ? 29.5 15.344 32.469 1 39.59 132 PRO A CA 1
ATOM 1017 C C . PRO A 1 132 ? 29.484 14.523 31.172 1 39.59 132 PRO A C 1
ATOM 1019 O O . PRO A 1 132 ? 29.344 15.078 30.078 1 39.59 132 PRO A O 1
ATOM 1022 N N . LEU A 1 133 ? 30.422 13.43 31.266 1 37.53 133 LEU A N 1
ATOM 1023 C CA . LEU A 1 133 ? 30.828 12.758 30.047 1 37.53 133 LEU A CA 1
ATOM 1024 C C . LEU A 1 133 ? 29.625 12.242 29.266 1 37.53 133 LEU A C 1
ATOM 1026 O O . LEU A 1 133 ? 29.156 11.133 29.516 1 37.53 133 LEU A O 1
ATOM 1030 N N . ILE A 1 134 ? 28.641 12.906 29.234 1 37.16 134 ILE A N 1
ATOM 1031 C CA . ILE A 1 134 ? 27.484 12.406 28.484 1 37.16 134 ILE A CA 1
ATOM 1032 C C . ILE A 1 134 ? 27.938 11.969 27.094 1 37.16 134 ILE A C 1
ATOM 1034 O O . ILE A 1 134 ? 28.359 12.789 26.281 1 37.16 134 ILE A O 1
ATOM 1038 N N . VAL A 1 135 ? 28.828 10.914 27.062 1 35.03 135 VAL A N 1
ATOM 1039 C CA . VAL A 1 135 ? 29.078 10.289 25.766 1 35.03 135 VAL A CA 1
ATOM 1040 C C . VAL A 1 135 ? 27.828 10.391 24.906 1 35.03 135 VAL A C 1
ATOM 1042 O O . VAL A 1 135 ? 26.797 9.789 25.219 1 35.03 135 VAL A O 1
ATOM 1045 N N . ALA A 1 136 ? 27.453 11.57 24.625 1 35.97 136 ALA A N 1
ATOM 1046 C CA . ALA A 1 136 ? 26.531 11.586 23.5 1 35.97 136 ALA A CA 1
ATOM 1047 C C . ALA A 1 136 ? 26.797 10.43 22.547 1 35.97 136 ALA A C 1
ATOM 1049 O O . ALA A 1 136 ? 27.719 10.492 21.719 1 35.97 136 ALA A O 1
ATOM 1050 N N . VAL A 1 137 ? 27.172 9.305 23.094 1 35.12 137 VAL A N 1
ATOM 1051 C CA . VAL A 1 137 ? 27.141 8.305 22.047 1 35.12 137 VAL A CA 1
ATOM 1052 C C . VAL A 1 137 ? 25.984 8.594 21.078 1 35.12 137 VAL A C 1
ATOM 1054 O O . VAL A 1 137 ? 24.828 8.555 21.469 1 35.12 137 VAL A O 1
ATOM 1057 N N . ALA A 1 138 ? 26.156 9.625 20.328 1 37.72 138 ALA A N 1
ATOM 1058 C CA . ALA A 1 138 ? 25.266 9.711 19.156 1 37.72 138 ALA A CA 1
ATOM 1059 C C . ALA A 1 138 ? 24.672 8.352 18.828 1 37.72 138 ALA A C 1
ATOM 1061 O O . ALA A 1 138 ? 25.375 7.426 18.438 1 37.72 138 ALA A O 1
ATOM 1062 N N . VAL A 1 139 ? 24 7.762 19.828 1 37.66 139 VAL A N 1
ATOM 1063 C CA . VAL A 1 139 ? 23.266 6.641 19.25 1 37.66 139 VAL A CA 1
ATOM 1064 C C . VAL A 1 139 ? 23.062 6.875 17.75 1 37.66 139 VAL A C 1
ATOM 1066 O O . VAL A 1 139 ? 22.391 7.836 17.359 1 37.66 139 VAL A O 1
ATOM 1069 N N . GLU A 1 140 ? 24.062 6.895 17.031 1 40.41 140 GLU A N 1
ATOM 1070 C CA . GLU A 1 140 ? 23.812 6.797 15.594 1 40.41 140 GLU A CA 1
ATOM 1071 C C . GLU A 1 140 ? 22.406 6.309 15.305 1 40.41 140 GLU A C 1
ATOM 1073 O O . GLU A 1 140 ? 21.969 5.281 15.828 1 40.41 140 GLU A O 1
ATOM 1078 N N . ASP A 1 141 ? 21.438 7.09 15.461 1 47.59 141 ASP A N 1
ATOM 1079 C CA . ASP A 1 141 ? 20.094 6.793 14.984 1 47.59 141 ASP A CA 1
ATOM 1080 C C . ASP A 1 141 ? 20.109 5.676 13.945 1 47.59 141 ASP A C 1
ATOM 1082 O O . ASP A 1 141 ? 20.609 5.863 12.836 1 47.59 141 ASP A O 1
ATOM 1086 N N . ASP A 1 142 ? 20.469 4.492 14.32 1 52.41 142 ASP A N 1
ATOM 1087 C CA . ASP A 1 142 ? 20.484 3.264 13.539 1 52.41 142 ASP A CA 1
ATOM 1088 C C . ASP A 1 142 ? 19.297 3.201 12.586 1 52.41 142 ASP A C 1
ATOM 1090 O O . ASP A 1 142 ? 18.328 2.482 12.844 1 52.41 142 ASP A O 1
ATOM 1094 N N . GLU A 1 143 ? 18.953 4.254 12.062 1 62.03 143 GLU A N 1
ATOM 1095 C CA . GLU A 1 143 ? 17.906 4.086 11.055 1 62.03 143 GLU A CA 1
ATOM 1096 C C . GLU A 1 143 ? 18.328 3.059 10 1 62.03 143 GLU A C 1
ATOM 1098 O O . GLU A 1 143 ? 19.438 3.115 9.477 1 62.03 143 GLU A O 1
ATOM 1103 N N . PRO A 1 144 ? 17.609 1.979 9.961 1 72.31 144 PRO A N 1
ATOM 1104 C CA . PRO A 1 144 ? 17.953 0.972 8.953 1 72.31 144 PRO A CA 1
ATOM 1105 C C . PRO A 1 144 ? 18.172 1.573 7.566 1 72.31 144 PRO A C 1
ATOM 1107 O O . PRO A 1 144 ? 17.516 2.553 7.203 1 72.31 144 PRO A O 1
ATOM 1110 N N . LYS A 1 145 ? 19.328 1.161 7 1 87.31 145 LYS A N 1
ATOM 1111 C CA . LYS A 1 145 ? 19.609 1.554 5.621 1 87.31 145 LYS A CA 1
ATOM 1112 C C . LYS A 1 145 ? 18.422 1.257 4.711 1 87.31 145 LYS A C 1
ATOM 1114 O O . LYS A 1 145 ? 17.797 0.204 4.828 1 87.31 145 LYS A O 1
ATOM 1119 N N . PRO A 1 146 ? 18.172 2.172 3.861 1 93.06 146 PRO A N 1
ATOM 1120 C CA . PRO A 1 146 ? 17.078 1.922 2.918 1 93.06 146 PRO A CA 1
ATOM 1121 C C . PRO A 1 146 ? 17.312 0.69 2.049 1 93.06 146 PRO A C 1
ATOM 1123 O O . PRO A 1 146 ? 18.469 0.365 1.735 1 93.06 146 PRO A O 1
ATOM 1126 N N . LEU A 1 147 ? 16.297 -0.033 1.736 1 97.38 147 LEU A N 1
ATOM 1127 C CA . LEU A 1 147 ? 16.375 -1.171 0.826 1 97.38 147 LEU A CA 1
ATOM 1128 C C . LEU A 1 147 ? 16.922 -0.746 -0.529 1 97.38 147 LEU A C 1
ATOM 1130 O O . LEU A 1 147 ? 16.516 0.278 -1.08 1 97.38 147 LEU A O 1
ATOM 1134 N N . SER A 1 148 ? 17.812 -1.514 -1.033 1 97.81 148 SER A N 1
ATOM 1135 C CA . SER A 1 148 ? 18.391 -1.197 -2.334 1 97.81 148 SER A CA 1
ATOM 1136 C C . SER A 1 148 ? 17.531 -1.717 -3.471 1 97.81 148 SER A C 1
ATOM 1138 O O . SER A 1 148 ? 16.719 -2.631 -3.277 1 97.81 148 SER A O 1
ATOM 1140 N N . ARG A 1 149 ? 17.734 -1.137 -4.617 1 98 149 ARG A N 1
ATOM 1141 C CA . ARG A 1 149 ? 17.062 -1.611 -5.828 1 98 149 ARG A CA 1
ATOM 1142 C C . ARG A 1 149 ? 17.391 -3.076 -6.098 1 98 149 ARG A C 1
ATOM 1144 O O . ARG A 1 149 ? 16.531 -3.852 -6.5 1 98 149 ARG A O 1
ATOM 1151 N N . GLU A 1 150 ? 18.625 -3.467 -5.891 1 98.31 150 GLU A N 1
ATOM 1152 C CA . GLU A 1 150 ? 19.078 -4.836 -6.117 1 98.31 150 GLU A CA 1
ATOM 1153 C C . GLU A 1 150 ? 18.359 -5.816 -5.199 1 98.31 150 GLU A C 1
ATOM 1155 O O . GLU A 1 150 ? 17.953 -6.898 -5.637 1 98.31 150 GLU A O 1
ATOM 1160 N N . GLU A 1 151 ? 18.25 -5.477 -3.982 1 98.5 151 GLU A N 1
ATOM 1161 C CA . GLU A 1 151 ? 17.516 -6.32 -3.045 1 98.5 151 GLU A CA 1
ATOM 1162 C C . GLU A 1 151 ? 16.062 -6.516 -3.492 1 98.5 151 GLU A C 1
ATOM 1164 O O . GLU A 1 151 ? 15.562 -7.641 -3.514 1 98.5 151 GLU A O 1
ATOM 1169 N N . LEU A 1 152 ? 15.414 -5.414 -3.879 1 98.88 152 LEU A N 1
ATOM 1170 C CA . LEU A 1 152 ? 14.023 -5.473 -4.301 1 98.88 152 LEU A CA 1
ATOM 1171 C C . LEU A 1 152 ? 13.875 -6.293 -5.578 1 98.88 152 LEU A C 1
ATOM 1173 O O . LEU A 1 152 ? 12.922 -7.062 -5.719 1 98.88 152 LEU A O 1
ATOM 1177 N N . GLU A 1 153 ? 14.812 -6.129 -6.477 1 98.88 153 GLU A N 1
ATOM 1178 C CA . GLU A 1 153 ? 14.797 -6.949 -7.684 1 98.88 153 GLU A CA 1
ATOM 1179 C C . GLU A 1 153 ? 14.992 -8.422 -7.352 1 98.88 153 GLU A C 1
ATOM 1181 O O . GLU A 1 153 ? 14.383 -9.297 -7.973 1 98.88 153 GLU A O 1
ATOM 1186 N N . GLY A 1 154 ? 15.844 -8.695 -6.406 1 98.88 154 GLY A N 1
ATOM 1187 C CA . GLY A 1 154 ? 15.992 -10.062 -5.941 1 98.88 154 GLY A CA 1
ATOM 1188 C C . GLY A 1 154 ? 14.703 -10.664 -5.41 1 98.88 154 GLY A C 1
ATOM 1189 O O . GLY A 1 154 ? 14.383 -11.812 -5.699 1 98.88 154 GLY A O 1
ATOM 1190 N N . TRP A 1 155 ? 13.992 -9.898 -4.625 1 98.94 155 TRP A N 1
ATOM 1191 C CA . TRP A 1 155 ? 12.711 -10.352 -4.102 1 98.94 155 TRP A CA 1
ATOM 1192 C C . TRP A 1 155 ? 11.719 -10.602 -5.234 1 98.94 155 TRP A C 1
ATOM 1194 O O . TRP A 1 155 ? 10.953 -11.57 -5.195 1 98.94 155 TRP A O 1
ATOM 1204 N N . ARG A 1 156 ? 11.719 -9.727 -6.23 1 98.94 156 ARG A N 1
ATOM 1205 C CA . ARG A 1 156 ? 10.836 -9.891 -7.383 1 98.94 156 ARG A CA 1
ATOM 1206 C C . ARG A 1 156 ? 11.109 -11.219 -8.086 1 98.94 156 ARG A C 1
ATOM 1208 O O . ARG A 1 156 ? 10.18 -11.953 -8.414 1 98.94 156 ARG A O 1
ATOM 1215 N N . GLN A 1 157 ? 12.391 -11.539 -8.281 1 98.88 157 GLN A N 1
ATOM 1216 C CA . GLN A 1 157 ? 12.773 -12.773 -8.945 1 98.88 157 GLN A CA 1
ATOM 1217 C C . GLN A 1 157 ? 12.398 -13.992 -8.109 1 98.88 157 GLN A C 1
ATOM 1219 O O . GLN A 1 157 ? 11.938 -15 -8.648 1 98.88 157 GLN A O 1
ATOM 1224 N N . GLU A 1 158 ? 12.617 -13.922 -6.84 1 98.81 158 GLU A N 1
ATOM 1225 C CA . GLU A 1 158 ? 12.242 -15.023 -5.957 1 98.81 158 GLU A CA 1
ATOM 1226 C C . GLU A 1 158 ? 10.734 -15.266 -5.984 1 98.81 158 GLU A C 1
ATOM 1228 O O . GLU A 1 158 ? 10.281 -16.422 -5.961 1 98.81 158 GLU A O 1
ATOM 1233 N N . LEU A 1 159 ? 9.953 -14.188 -6.027 1 98.81 159 LEU A N 1
ATOM 1234 C CA . LEU A 1 159 ? 8.5 -14.289 -6.082 1 98.81 159 LEU A CA 1
ATOM 1235 C C . LEU A 1 159 ? 8.055 -14.969 -7.371 1 98.81 159 LEU A C 1
ATOM 1237 O O . LEU A 1 159 ? 7.148 -15.805 -7.359 1 98.81 159 LEU A O 1
ATOM 1241 N N . LYS A 1 160 ? 8.68 -14.578 -8.43 1 98.75 160 LYS A N 1
ATOM 1242 C CA . LYS A 1 160 ? 8.383 -15.203 -9.711 1 98.75 160 LYS A CA 1
ATOM 1243 C C . LYS A 1 160 ? 8.648 -16.703 -9.672 1 98.75 160 LYS A C 1
ATOM 1245 O O . LYS A 1 160 ? 7.812 -17.5 -10.109 1 98.75 160 LYS A O 1
ATOM 1250 N N . LYS A 1 161 ? 9.781 -17.078 -9.148 1 98.62 161 LYS A N 1
ATOM 1251 C CA . LYS A 1 161 ? 10.156 -18.5 -9.047 1 98.62 161 LYS A CA 1
ATOM 1252 C C . LYS A 1 161 ? 9.188 -19.266 -8.148 1 98.62 161 LYS A C 1
ATOM 1254 O O . LYS A 1 161 ? 8.789 -20.375 -8.469 1 98.62 161 LYS A O 1
ATOM 1259 N N . LEU A 1 162 ? 8.852 -18.672 -6.996 1 98.38 162 LEU A N 1
ATOM 1260 C CA . LEU A 1 162 ? 7.91 -19.312 -6.078 1 98.38 162 LEU A CA 1
ATOM 1261 C C . LEU A 1 162 ? 6.566 -19.547 -6.758 1 98.38 162 LEU A C 1
ATOM 1263 O O . LEU A 1 162 ? 5.992 -20.641 -6.633 1 98.38 162 LEU A O 1
ATOM 1267 N N . ALA A 1 163 ? 6.082 -18.516 -7.461 1 98.19 163 ALA A N 1
ATOM 1268 C CA . ALA A 1 163 ? 4.793 -18.625 -8.141 1 98.19 163 ALA A CA 1
ATOM 1269 C C . ALA A 1 163 ? 4.801 -19.766 -9.148 1 98.19 163 ALA A C 1
ATOM 1271 O O . ALA A 1 163 ? 3.873 -20.578 -9.188 1 98.19 163 ALA A O 1
ATOM 1272 N N . LEU A 1 164 ? 5.863 -19.812 -9.93 1 97.56 164 LEU A N 1
ATOM 1273 C CA . LEU A 1 164 ? 5.988 -20.875 -10.93 1 97.56 164 LEU A CA 1
ATOM 1274 C C . LEU A 1 164 ? 6.039 -22.25 -10.273 1 97.56 164 LEU A C 1
ATOM 1276 O O . LEU A 1 164 ? 5.348 -23.172 -10.703 1 97.56 164 LEU A O 1
ATOM 1280 N N . ARG A 1 165 ? 6.801 -22.422 -9.25 1 97.5 165 ARG A N 1
ATOM 1281 C CA . ARG A 1 165 ? 6.953 -23.688 -8.562 1 97.5 165 ARG A CA 1
ATOM 1282 C C . ARG A 1 165 ? 5.637 -24.141 -7.934 1 97.5 165 ARG A C 1
ATOM 1284 O O . ARG A 1 165 ? 5.266 -25.312 -8.023 1 97.5 165 ARG A O 1
ATOM 1291 N N . TYR A 1 166 ? 4.965 -23.25 -7.246 1 97.44 166 TYR A N 1
ATOM 1292 C CA . TYR A 1 166 ? 3.697 -23.578 -6.605 1 97.44 166 TYR A CA 1
ATOM 1293 C C . TYR A 1 166 ? 2.662 -24.016 -7.637 1 97.44 166 TYR A C 1
ATOM 1295 O O . TYR A 1 166 ? 1.931 -24.984 -7.426 1 97.44 166 TYR A O 1
ATOM 1303 N N . ARG A 1 167 ? 2.605 -23.281 -8.734 1 95.81 167 ARG A N 1
ATOM 1304 C CA . ARG A 1 167 ? 1.63 -23.578 -9.773 1 95.81 167 ARG A CA 1
ATOM 1305 C C . ARG A 1 167 ? 1.897 -24.953 -10.391 1 95.81 167 ARG A C 1
ATOM 1307 O O . ARG A 1 167 ? 0.962 -25.688 -10.719 1 95.81 167 ARG A O 1
ATOM 1314 N N . GLU A 1 168 ? 3.141 -25.281 -10.586 1 93.44 168 GLU A N 1
ATOM 1315 C CA . GLU A 1 168 ? 3.504 -26.609 -11.086 1 93.44 168 GLU A CA 1
ATOM 1316 C C . GLU A 1 168 ? 3.072 -27.703 -10.125 1 93.44 168 GLU A C 1
ATOM 1318 O O . GLU A 1 168 ? 2.559 -28.75 -10.539 1 93.44 168 GLU A O 1
ATOM 1323 N N . GLY A 1 169 ? 3.291 -27.453 -8.844 1 88.31 169 GLY A N 1
ATOM 1324 C CA . GLY A 1 169 ? 2.9 -28.422 -7.828 1 88.31 169 GLY A CA 1
ATOM 1325 C C . GLY A 1 169 ? 1.396 -28.578 -7.695 1 88.31 169 GLY A C 1
ATOM 1326 O O . GLY A 1 169 ? 0.892 -29.688 -7.516 1 88.31 169 GLY A O 1
ATOM 1327 N N . LEU A 1 170 ? 0.664 -27.5 -7.789 1 86.94 170 LEU A N 1
ATOM 1328 C CA . LEU A 1 170 ? -0.788 -27.516 -7.641 1 86.94 170 LEU A CA 1
ATOM 1329 C C . LEU A 1 170 ? -1.455 -28.141 -8.852 1 86.94 170 LEU A C 1
ATOM 1331 O O . LEU A 1 170 ? -2.533 -28.734 -8.742 1 86.94 170 LEU A O 1
ATOM 1335 N N . ASN A 1 171 ? -0.812 -27.984 -9.992 1 84.12 171 ASN A N 1
ATOM 1336 C CA . ASN A 1 171 ? -1.348 -28.594 -11.211 1 84.12 171 ASN A CA 1
ATOM 1337 C C . ASN A 1 171 ? -1.131 -30.109 -11.234 1 84.12 171 ASN A C 1
ATOM 1339 O O . ASN A 1 171 ? -1.815 -30.828 -11.961 1 84.12 171 ASN A O 1
ATOM 1343 N N . GLU A 1 172 ? -0.15 -30.562 -10.484 1 78.62 172 GLU A N 1
ATOM 1344 C CA . GLU A 1 172 ? 0.132 -32 -10.438 1 78.62 172 GLU A CA 1
ATOM 1345 C C . GLU A 1 172 ? -0.772 -32.688 -9.43 1 78.62 172 GLU A C 1
ATOM 1347 O O . GLU A 1 172 ? -0.882 -33.938 -9.445 1 78.62 172 GLU A O 1
ATOM 1352 N N . CYS A 1 173 ? -1.397 -32.062 -8.539 1 67.06 173 CYS A N 1
ATOM 1353 C CA . CYS A 1 173 ? -2.312 -32.688 -7.578 1 67.06 173 CYS A CA 1
ATOM 1354 C C . CYS A 1 173 ? -3.73 -32.719 -8.133 1 67.06 173 CYS A C 1
ATOM 1356 O O . CYS A 1 173 ? -4.113 -31.906 -8.961 1 67.06 173 CYS A O 1
ATOM 1358 N N . MET B 1 1 ? 12.734 18.156 14.156 1 42.69 1 MET B N 1
ATOM 1359 C CA . MET B 1 1 ? 12.047 18.562 12.938 1 42.69 1 MET B CA 1
ATOM 1360 C C . MET B 1 1 ? 11.758 17.359 12.039 1 42.69 1 MET B C 1
ATOM 1362 O O . MET B 1 1 ? 10.633 17.188 11.562 1 42.69 1 MET B O 1
ATOM 1366 N N . ALA B 1 2 ? 12.859 16.562 11.57 1 49.38 2 ALA B N 1
ATOM 1367 C CA . ALA B 1 2 ? 12.805 15.469 10.602 1 49.38 2 ALA B CA 1
ATOM 1368 C C . ALA B 1 2 ? 11.938 14.32 11.117 1 49.38 2 ALA B C 1
ATOM 1370 O O . ALA B 1 2 ? 11.352 13.578 10.336 1 49.38 2 ALA B O 1
ATOM 1371 N N . ASN B 1 3 ? 11.609 14.344 12.359 1 61 3 ASN B N 1
ATOM 1372 C CA . ASN B 1 3 ? 10.922 13.211 12.977 1 61 3 ASN B CA 1
ATOM 1373 C C . ASN B 1 3 ? 9.523 13.602 13.461 1 61 3 ASN B C 1
ATOM 1375 O O . ASN B 1 3 ? 8.922 12.891 14.266 1 61 3 ASN B O 1
ATOM 1379 N N . GLU B 1 4 ? 9.102 14.703 12.836 1 80.75 4 GLU B N 1
ATOM 1380 C CA . GLU B 1 4 ? 7.762 15.148 13.195 1 80.75 4 GLU B CA 1
ATOM 1381 C C . GLU B 1 4 ? 6.707 14.477 12.32 1 80.75 4 GLU B C 1
ATOM 1383 O O . GLU B 1 4 ? 6.957 14.18 11.148 1 80.75 4 GLU B O 1
ATOM 1388 N N . LEU B 1 5 ? 5.621 14.148 12.922 1 87.81 5 LEU B N 1
ATOM 1389 C CA . LEU B 1 5 ? 4.543 13.414 12.266 1 87.81 5 LEU B CA 1
ATOM 1390 C C . LEU B 1 5 ? 4.152 14.086 10.953 1 87.81 5 LEU B C 1
ATOM 1392 O O . LEU B 1 5 ? 3.822 13.414 9.977 1 87.81 5 LEU B O 1
ATOM 1396 N N . TYR B 1 6 ? 4.254 15.461 10.906 1 92.69 6 TYR B N 1
ATOM 1397 C CA . TYR B 1 6 ? 3.826 16.188 9.711 1 92.69 6 TYR B CA 1
ATOM 1398 C C . TYR B 1 6 ? 4.754 15.906 8.539 1 92.69 6 TYR B C 1
ATOM 1400 O O . TYR B 1 6 ? 4.383 16.109 7.383 1 92.69 6 TYR B O 1
ATOM 1408 N N . THR B 1 7 ? 5.953 15.43 8.82 1 94.81 7 THR B N 1
ATOM 1409 C CA . THR B 1 7 ? 6.918 15.195 7.754 1 94.81 7 THR B CA 1
ATOM 1410 C C . THR B 1 7 ? 6.457 14.055 6.852 1 94.81 7 THR B C 1
ATOM 1412 O O . THR B 1 7 ? 6.629 14.109 5.633 1 94.81 7 THR B O 1
ATOM 1415 N N . ARG B 1 8 ? 5.871 13.031 7.449 1 96.56 8 ARG B N 1
ATOM 1416 C CA . ARG B 1 8 ? 5.387 11.914 6.645 1 96.56 8 ARG B CA 1
ATOM 1417 C C . ARG B 1 8 ? 4.219 12.344 5.766 1 96.56 8 ARG B C 1
ATOM 1419 O O . ARG B 1 8 ? 4.137 11.953 4.598 1 96.56 8 ARG B O 1
ATOM 1426 N N . THR B 1 9 ? 3.27 13.102 6.328 1 98.31 9 THR B N 1
ATOM 1427 C CA . THR B 1 9 ? 2.139 13.602 5.555 1 98.31 9 THR B CA 1
ATOM 1428 C C . THR B 1 9 ? 2.621 14.383 4.332 1 98.31 9 THR B C 1
ATOM 1430 O O . THR B 1 9 ? 2.188 14.117 3.211 1 98.31 9 THR B O 1
ATOM 1433 N N . ASN B 1 10 ? 3.578 15.32 4.613 1 98 10 ASN B N 1
ATOM 1434 C CA . ASN B 1 10 ? 4.105 16.156 3.545 1 98 10 ASN B CA 1
ATOM 1435 C C . ASN B 1 10 ? 4.871 15.336 2.512 1 98 10 ASN B C 1
ATOM 1437 O O . ASN B 1 10 ? 4.75 15.578 1.309 1 98 10 ASN B O 1
ATOM 1441 N N . GLN B 1 11 ? 5.621 14.469 3.029 1 97.44 11 GLN B N 1
ATOM 1442 C CA . GLN B 1 11 ? 6.391 13.578 2.16 1 97.44 11 GLN B CA 1
ATOM 1443 C C . GLN B 1 11 ? 5.469 12.781 1.243 1 97.44 11 GLN B C 1
ATOM 1445 O O . GLN B 1 11 ? 5.703 12.695 0.036 1 97.44 11 GLN B O 1
ATOM 1450 N N . LYS B 1 12 ? 4.426 12.242 1.757 1 98.69 12 LYS B N 1
ATOM 1451 C CA . LYS B 1 12 ? 3.527 11.391 0.98 1 98.69 12 LYS B CA 1
ATOM 1452 C C . LYS B 1 12 ? 2.709 12.219 -0.009 1 98.69 12 LYS B C 1
ATOM 1454 O O . LYS B 1 12 ? 2.406 11.758 -1.11 1 98.69 12 LYS B O 1
ATOM 1459 N N . ILE B 1 13 ? 2.357 13.414 0.398 1 98.81 13 ILE B N 1
ATOM 1460 C CA . ILE B 1 13 ? 1.699 14.305 -0.549 1 98.81 13 ILE B CA 1
ATOM 1461 C C . ILE B 1 13 ? 2.633 14.594 -1.723 1 98.81 13 ILE B C 1
ATOM 1463 O O . ILE B 1 13 ? 2.211 14.57 -2.881 1 98.81 13 ILE B O 1
ATOM 1467 N N . TYR B 1 14 ? 3.863 14.852 -1.423 1 98.62 14 TYR B N 1
ATOM 1468 C CA . TYR B 1 14 ? 4.852 15.117 -2.465 1 98.62 14 TYR B CA 1
ATOM 1469 C C . TYR B 1 14 ? 5.043 13.891 -3.352 1 98.62 14 TYR B C 1
ATOM 1471 O O . TYR B 1 14 ? 5.055 14 -4.578 1 98.62 14 TYR B O 1
ATOM 1479 N N . PHE B 1 15 ? 5.168 12.711 -2.754 1 98.69 15 PHE B N 1
ATOM 1480 C CA . PHE B 1 15 ? 5.32 11.469 -3.502 1 98.69 15 PHE B CA 1
ATOM 1481 C C . PHE B 1 15 ? 4.125 11.234 -4.422 1 98.69 15 PHE B C 1
ATOM 1483 O O . PHE B 1 15 ? 4.285 10.766 -5.547 1 98.69 15 PHE B O 1
ATOM 1490 N N . ALA B 1 16 ? 2.969 11.492 -3.908 1 98.88 16 ALA B N 1
ATOM 1491 C CA . ALA B 1 16 ? 1.783 11.383 -4.754 1 98.88 16 ALA B CA 1
ATOM 1492 C C . ALA B 1 16 ? 1.903 12.273 -5.988 1 98.88 16 ALA B C 1
ATOM 1494 O O . ALA B 1 16 ? 1.562 11.859 -7.098 1 98.88 16 ALA B O 1
ATOM 1495 N N . GLY B 1 17 ? 2.398 13.477 -5.766 1 98.75 17 GLY B N 1
ATOM 1496 C CA . GLY B 1 17 ? 2.617 14.375 -6.887 1 98.75 17 GLY B CA 1
ATOM 1497 C C . GLY B 1 17 ? 3.588 13.828 -7.914 1 98.75 17 GLY B C 1
ATOM 1498 O O . GLY B 1 17 ? 3.334 13.898 -9.117 1 98.75 17 GLY B O 1
ATOM 1499 N N . LEU B 1 18 ? 4.656 13.297 -7.461 1 97.94 18 LEU B N 1
ATOM 1500 C CA . LEU B 1 18 ? 5.641 12.703 -8.352 1 97.94 18 LEU B CA 1
ATOM 1501 C C . LEU B 1 18 ? 5.035 11.531 -9.125 1 97.94 18 LEU B C 1
ATOM 1503 O O . LEU B 1 18 ? 5.27 11.398 -10.328 1 97.94 18 LEU B O 1
ATOM 1507 N N . SER B 1 19 ? 4.281 10.711 -8.438 1 98.12 19 SER B N 1
ATOM 1508 C CA . SER B 1 19 ? 3.629 9.57 -9.078 1 98.12 19 SER B CA 1
ATOM 1509 C C . SER B 1 19 ? 2.623 10.023 -10.133 1 98.12 19 SER B C 1
ATOM 1511 O O . SER B 1 19 ? 2.504 9.406 -11.188 1 98.12 19 SER B O 1
ATOM 1513 N N . LEU B 1 20 ? 1.922 11.078 -9.82 1 98.56 20 LEU B N 1
ATOM 1514 C CA . LEU B 1 20 ? 0.942 11.609 -10.766 1 98.56 20 LEU B CA 1
ATOM 1515 C C . LEU B 1 20 ? 1.629 12.172 -12.008 1 98.56 20 LEU B C 1
ATOM 1517 O O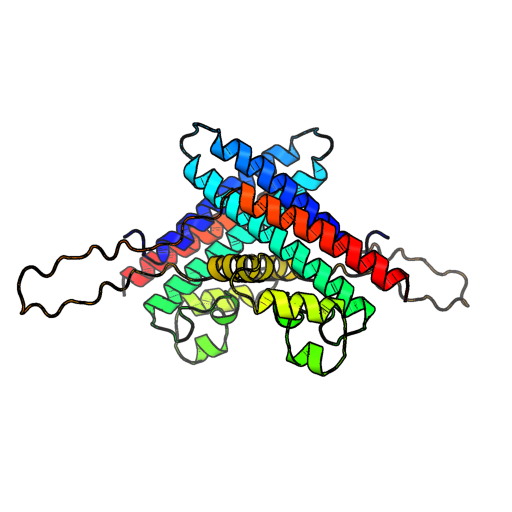 . LEU B 1 20 ? 1.113 12.039 -13.117 1 98.56 20 LEU B O 1
ATOM 1521 N N . GLU B 1 21 ? 2.764 12.797 -11.805 1 97 21 GLU B N 1
ATOM 1522 C CA . GLU B 1 21 ? 3.545 13.258 -12.945 1 97 21 GLU B CA 1
ATOM 1523 C C . GLU B 1 21 ? 3.98 12.086 -13.828 1 97 21 GLU B C 1
ATOM 1525 O O . GLU B 1 21 ? 3.893 12.164 -15.055 1 97 21 GLU B O 1
ATOM 1530 N N . ALA B 1 22 ? 4.457 11.078 -13.188 1 95.12 22 ALA B N 1
ATOM 1531 C CA . ALA B 1 22 ? 4.855 9.875 -13.922 1 95.12 22 ALA B CA 1
ATOM 1532 C C . ALA B 1 22 ? 3.67 9.266 -14.656 1 95.12 22 ALA B C 1
ATOM 1534 O O . ALA B 1 22 ? 3.803 8.82 -15.797 1 95.12 22 ALA B O 1
ATOM 1535 N N . LEU B 1 23 ? 2.527 9.227 -14.023 1 96.94 23 LEU B N 1
ATOM 1536 C CA . LEU B 1 23 ? 1.299 8.734 -14.633 1 96.94 23 LEU B CA 1
ATOM 1537 C C . LEU B 1 23 ? 0.952 9.547 -15.875 1 96.94 23 LEU B C 1
ATOM 1539 O O . LEU B 1 23 ? 0.576 8.984 -16.906 1 96.94 23 LEU B O 1
ATOM 1543 N N . GLY B 1 24 ? 1.057 10.844 -15.75 1 97 24 GLY B N 1
ATOM 1544 C CA . GLY B 1 24 ? 0.815 11.695 -16.891 1 97 24 GLY B CA 1
ATOM 1545 C C . GLY B 1 24 ? 1.71 11.367 -18.078 1 97 24 GLY B C 1
ATOM 1546 O O . GLY B 1 24 ? 1.245 11.32 -19.219 1 97 24 GLY B O 1
ATOM 1547 N N . ARG B 1 25 ? 2.979 11.109 -17.781 1 94.75 25 ARG B N 1
ATOM 1548 C CA . ARG B 1 25 ? 3.918 10.742 -18.844 1 94.75 25 ARG B CA 1
ATOM 1549 C C . ARG B 1 25 ? 3.533 9.406 -19.469 1 94.75 25 ARG B C 1
ATOM 1551 O O . ARG B 1 25 ? 3.633 9.242 -20.688 1 94.75 25 ARG B O 1
ATOM 1558 N N . ALA B 1 26 ? 3.168 8.5 -18.656 1 95.5 26 ALA B N 1
ATOM 1559 C CA . ALA B 1 26 ? 2.758 7.191 -19.156 1 95.5 26 ALA B CA 1
ATOM 1560 C C . ALA B 1 26 ? 1.535 7.305 -20.062 1 95.5 26 ALA B C 1
ATOM 1562 O O . ALA B 1 26 ? 1.429 6.594 -21.062 1 95.5 26 ALA B O 1
ATOM 1563 N N . GLU B 1 27 ? 0.608 8.109 -19.719 1 95.75 27 GLU B N 1
ATOM 1564 C CA . GLU B 1 27 ? -0.615 8.297 -20.5 1 95.75 27 GLU B CA 1
ATOM 1565 C C . GLU B 1 27 ? -0.314 8.883 -21.875 1 95.75 27 GLU B C 1
ATOM 1567 O O . GLU B 1 27 ? -1.032 8.609 -22.828 1 95.75 27 GLU B O 1
ATOM 1572 N N . GLU B 1 28 ? 0.694 9.672 -21.984 1 93.44 28 GLU B N 1
ATOM 1573 C CA . GLU B 1 28 ? 1.072 10.312 -23.234 1 93.44 28 GLU B CA 1
ATOM 1574 C C . GLU B 1 28 ? 1.968 9.406 -24.062 1 93.44 28 GLU B C 1
ATOM 1576 O O . GLU B 1 28 ? 2.178 9.656 -25.266 1 93.44 28 GLU B O 1
ATOM 1581 N N . GLY B 1 29 ? 2.502 8.453 -23.359 1 85.19 29 GLY B N 1
ATOM 1582 C CA . GLY B 1 29 ? 3.482 7.602 -24.016 1 85.19 29 GLY B CA 1
ATOM 1583 C C . GLY B 1 29 ? 2.861 6.629 -25 1 85.19 29 GLY B C 1
ATOM 1584 O O . GLY B 1 29 ? 1.688 6.273 -24.875 1 85.19 29 GLY B O 1
ATOM 1585 N N . LYS B 1 30 ? 3.674 6.281 -26.016 1 84.38 30 LYS B N 1
ATOM 1586 C CA . LYS B 1 30 ? 3.25 5.332 -27.031 1 84.38 30 LYS B CA 1
ATOM 1587 C C . LYS B 1 30 ? 4.02 4.02 -26.922 1 84.38 30 LYS B C 1
ATOM 1589 O O . LYS B 1 30 ? 3.984 3.191 -27.844 1 84.38 30 LYS B O 1
ATOM 1594 N N . GLU B 1 31 ? 4.582 3.91 -25.766 1 82.75 31 GLU B N 1
ATOM 1595 C CA . GLU B 1 31 ? 5.383 2.705 -25.578 1 82.75 31 GLU B CA 1
ATOM 1596 C C . GLU B 1 31 ? 4.504 1.461 -25.516 1 82.75 31 GLU B C 1
ATOM 1598 O O . GLU B 1 31 ? 3.309 1.555 -25.219 1 82.75 31 GLU B O 1
ATOM 1603 N N . MET B 1 32 ? 5.109 0.275 -25.797 1 86.81 32 MET B N 1
ATOM 1604 C CA . MET B 1 32 ? 4.418 -1.011 -25.828 1 86.81 32 MET B CA 1
ATOM 1605 C C . MET B 1 32 ? 3.832 -1.335 -24.453 1 86.81 32 MET B C 1
ATOM 1607 O O . MET B 1 32 ? 2.807 -2.012 -24.359 1 86.81 32 MET B O 1
ATOM 1611 N N . ASN B 1 33 ? 4.402 -0.814 -23.375 1 90.06 33 ASN B N 1
ATOM 1612 C CA . ASN B 1 33 ? 3.949 -1.126 -22.031 1 90.06 33 ASN B CA 1
ATOM 1613 C C . ASN B 1 33 ? 3.211 0.052 -21.391 1 90.06 33 ASN B C 1
ATOM 1615 O O . ASN B 1 33 ? 3.088 0.13 -20.172 1 90.06 33 ASN B O 1
ATOM 1619 N N . ALA B 1 34 ? 2.666 0.89 -22.234 1 91.31 34 ALA B N 1
ATOM 1620 C CA . ALA B 1 34 ? 2.027 2.113 -21.75 1 91.31 34 ALA B CA 1
ATOM 1621 C C . ALA B 1 34 ? 0.832 1.793 -20.859 1 91.31 34 ALA B C 1
ATOM 1623 O O . ALA B 1 34 ? 0.619 2.451 -19.844 1 91.31 34 ALA B O 1
ATOM 1624 N N . ILE B 1 35 ? 0.125 0.812 -21.219 1 93.5 35 ILE B N 1
ATOM 1625 C CA . ILE B 1 35 ? -1.062 0.435 -20.453 1 93.5 35 ILE B CA 1
ATOM 1626 C C . ILE B 1 35 ? -0.655 -0.019 -19.047 1 93.5 35 ILE B C 1
ATOM 1628 O O . ILE B 1 35 ? -1.251 0.403 -18.062 1 93.5 35 ILE B O 1
ATOM 1632 N N . ALA B 1 36 ? 0.346 -0.827 -18.969 1 96.06 36 ALA B N 1
ATOM 1633 C CA . ALA B 1 36 ? 0.833 -1.318 -17.688 1 96.06 36 ALA B CA 1
ATOM 1634 C C . ALA B 1 36 ? 1.431 -0.186 -16.859 1 96.06 36 ALA B C 1
ATOM 1636 O O . ALA B 1 36 ? 1.229 -0.126 -15.641 1 96.06 36 ALA B O 1
ATOM 1637 N N . LEU B 1 37 ? 2.111 0.708 -17.547 1 96.62 37 LEU B N 1
ATOM 1638 C CA . LEU B 1 37 ? 2.701 1.854 -16.875 1 96.62 37 LEU B CA 1
ATOM 1639 C C . LEU B 1 37 ? 1.62 2.746 -16.266 1 96.62 37 LEU B C 1
ATOM 1641 O O . LEU B 1 37 ? 1.766 3.236 -15.148 1 96.62 37 LEU B O 1
ATOM 1645 N N . VAL B 1 38 ? 0.578 2.9 -16.969 1 97.38 38 VAL B N 1
ATOM 1646 C CA . VAL B 1 38 ? -0.531 3.727 -16.5 1 97.38 38 VAL B CA 1
ATOM 1647 C C . VAL B 1 38 ? -1.19 3.076 -15.289 1 97.38 38 VAL B C 1
ATOM 1649 O O . VAL B 1 38 ? -1.444 3.74 -14.281 1 97.38 38 VAL B O 1
ATOM 1652 N N . GLN B 1 39 ? -1.43 1.799 -15.328 1 97 39 GLN B N 1
ATOM 1653 C CA . GLN B 1 39 ? -2.076 1.103 -14.219 1 97 39 GLN B CA 1
ATOM 1654 C C . GLN B 1 39 ? -1.174 1.07 -12.992 1 97 39 GLN B C 1
ATOM 1656 O O . GLN B 1 39 ? -1.619 1.364 -11.875 1 97 39 GLN B O 1
ATOM 1661 N N . ALA B 1 40 ? 0.108 0.787 -13.195 1 97.75 40 ALA B N 1
ATOM 1662 C CA . ALA B 1 40 ? 1.068 0.768 -12.094 1 97.75 40 ALA B CA 1
ATOM 1663 C C . ALA B 1 40 ? 1.206 2.15 -11.461 1 97.75 40 ALA B C 1
ATOM 1665 O O . ALA B 1 40 ? 1.27 2.275 -10.234 1 97.75 40 ALA B O 1
ATOM 1666 N N . GLY B 1 41 ? 1.231 3.129 -12.344 1 97.5 41 GLY B N 1
ATOM 1667 C CA . GLY B 1 41 ? 1.353 4.496 -11.867 1 97.5 41 GLY B CA 1
ATOM 1668 C C . GLY B 1 41 ? 0.141 4.965 -11.078 1 97.5 41 GLY B C 1
ATOM 1669 O O . GLY B 1 41 ? 0.279 5.652 -10.07 1 97.5 41 GLY B O 1
ATOM 1670 N N . ARG B 1 42 ? -1.021 4.617 -11.57 1 98.5 42 ARG B N 1
ATOM 1671 C CA . ARG B 1 42 ? -2.26 4.957 -10.875 1 98.5 42 ARG B CA 1
ATOM 1672 C C . ARG B 1 42 ? -2.293 4.344 -9.484 1 98.5 42 ARG B C 1
ATOM 1674 O O . ARG B 1 42 ? -2.654 5.016 -8.508 1 98.5 42 ARG B O 1
ATOM 1681 N N . GLU B 1 43 ? -1.889 3.117 -9.391 1 98.69 43 GLU B N 1
ATOM 1682 C CA . GLU B 1 43 ? -1.888 2.428 -8.102 1 98.69 43 GLU B CA 1
ATOM 1683 C C . GLU B 1 43 ? -0.835 3.01 -7.164 1 98.69 43 GLU B C 1
ATOM 1685 O O . GLU B 1 43 ? -1.066 3.125 -5.961 1 98.69 43 GLU B O 1
ATOM 1690 N N . ALA B 1 44 ? 0.296 3.375 -7.746 1 98.62 44 ALA B N 1
ATOM 1691 C CA . ALA B 1 44 ? 1.327 4.008 -6.93 1 98.62 44 ALA B CA 1
ATOM 1692 C C . ALA B 1 44 ? 0.847 5.348 -6.383 1 98.62 44 ALA B C 1
ATOM 1694 O O . ALA B 1 44 ? 1.057 5.656 -5.207 1 98.62 44 ALA B O 1
ATOM 1695 N N . ALA B 1 45 ? 0.221 6.152 -7.242 1 98.81 45 ALA B N 1
ATOM 1696 C CA . ALA B 1 45 ? -0.312 7.438 -6.801 1 98.81 45 ALA B CA 1
ATOM 1697 C C . ALA B 1 45 ? -1.336 7.25 -5.684 1 98.81 45 ALA B C 1
ATOM 1699 O O . ALA B 1 45 ? -1.304 7.965 -4.68 1 98.81 45 ALA B O 1
ATOM 1700 N N . LEU B 1 46 ? -2.205 6.293 -5.891 1 98.88 46 LEU B N 1
ATOM 1701 C CA . LEU B 1 46 ? -3.236 5.996 -4.906 1 98.88 46 LEU B CA 1
ATOM 1702 C C . LEU B 1 46 ? -2.615 5.535 -3.59 1 98.88 46 LEU B C 1
ATOM 1704 O O . LEU B 1 46 ? -3.059 5.941 -2.514 1 98.88 46 LEU B O 1
ATOM 1708 N N . PHE B 1 47 ? -1.609 4.766 -3.641 1 98.88 47 PHE B N 1
ATOM 1709 C CA . PHE B 1 47 ? -0.879 4.277 -2.477 1 98.88 47 PHE B CA 1
ATOM 1710 C C . PHE B 1 47 ? -0.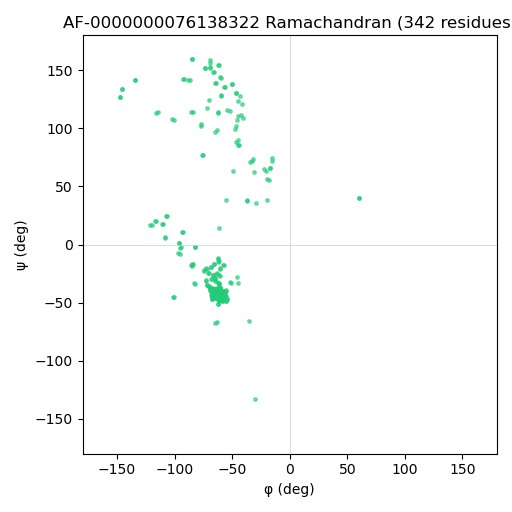294 5.438 -1.679 1 98.88 47 PHE B C 1
ATOM 1712 O O . PHE B 1 47 ? -0.424 5.484 -0.454 1 98.88 47 PHE B O 1
ATOM 1719 N N . HIS B 1 48 ? 0.318 6.348 -2.355 1 98.94 48 HIS B N 1
ATOM 1720 C CA . HIS B 1 48 ? 0.919 7.484 -1.672 1 98.94 48 HIS B CA 1
ATOM 1721 C C . HIS B 1 48 ? -0.149 8.422 -1.112 1 98.94 48 HIS B C 1
ATOM 1723 O O . HIS B 1 48 ? 0.03 9 -0.041 1 98.94 48 HIS B O 1
ATOM 1729 N N . LEU B 1 49 ? -1.274 8.578 -1.848 1 98.94 49 LEU B N 1
ATOM 1730 C CA . LEU B 1 49 ? -2.377 9.391 -1.344 1 98.94 49 LEU B CA 1
ATOM 1731 C C . LEU B 1 49 ? -2.928 8.82 -0.044 1 98.94 49 LEU B C 1
ATOM 1733 O O . LEU B 1 49 ? -3.17 9.555 0.914 1 98.94 49 LEU B O 1
ATOM 1737 N N . TYR B 1 50 ? -3.104 7.555 -0.033 1 98.94 50 TYR B N 1
ATOM 1738 C CA . TYR B 1 50 ? -3.551 6.906 1.194 1 98.94 50 TYR B CA 1
ATOM 1739 C C . TYR B 1 50 ? -2.543 7.113 2.318 1 98.94 50 TYR B C 1
ATOM 1741 O O . TYR B 1 50 ? -2.926 7.375 3.463 1 98.94 50 TYR B O 1
ATOM 1749 N N . GLY B 1 51 ? -1.257 6.941 1.973 1 98.81 51 GLY B N 1
ATOM 1750 C CA . GLY B 1 51 ? -0.222 7.203 2.961 1 98.81 51 GLY B CA 1
ATOM 1751 C C . GLY B 1 51 ? -0.292 8.602 3.547 1 98.81 51 GLY B C 1
ATOM 1752 O O . GLY B 1 51 ? -0.049 8.789 4.738 1 98.81 51 GLY B O 1
ATOM 1753 N N . ALA B 1 52 ? -0.579 9.57 2.717 1 98.88 52 ALA B N 1
ATOM 1754 C CA . ALA B 1 52 ? -0.705 10.945 3.188 1 98.88 52 ALA B CA 1
ATOM 1755 C C . ALA B 1 52 ? -1.876 11.086 4.156 1 98.88 52 ALA B C 1
ATOM 1757 O O . ALA B 1 52 ? -1.763 11.758 5.184 1 98.88 52 ALA B O 1
ATOM 1758 N N . LEU B 1 53 ? -3.006 10.484 3.801 1 98.94 53 LEU B N 1
ATOM 1759 C CA . LEU B 1 53 ? -4.16 10.5 4.695 1 98.94 53 LEU B CA 1
ATOM 1760 C C . LEU B 1 53 ? -3.82 9.844 6.031 1 98.94 53 LEU B C 1
ATOM 1762 O O . LEU B 1 53 ? -4.156 10.375 7.09 1 98.94 53 LEU B O 1
ATOM 1766 N N . LEU B 1 54 ? -3.172 8.727 5.965 1 98.81 54 LEU B N 1
ATOM 1767 C CA . LEU B 1 54 ? -2.762 8.039 7.188 1 98.81 54 LEU B CA 1
ATOM 1768 C C . LEU B 1 54 ? -1.831 8.922 8.016 1 98.81 54 LEU B C 1
ATOM 1770 O O . LEU B 1 54 ? -1.971 9 9.242 1 98.81 54 LEU B O 1
ATOM 1774 N N . GLY B 1 55 ? -0.897 9.539 7.312 1 98.44 55 GLY B N 1
ATOM 1775 C CA . GLY B 1 55 ? -0.041 10.492 8 1 98.44 55 GLY B CA 1
ATOM 1776 C C . GLY B 1 55 ? -0.817 11.578 8.727 1 98.44 55 GLY B C 1
ATOM 1777 O O . GLY B 1 55 ? -0.523 11.891 9.883 1 98.44 55 GLY B O 1
ATOM 1778 N N . LEU B 1 56 ? -1.776 12.164 8.086 1 98.44 56 LEU B N 1
ATOM 1779 C CA . LEU B 1 56 ? -2.607 13.203 8.688 1 98.44 56 LEU B CA 1
ATOM 1780 C C . LEU B 1 56 ? -3.357 12.648 9.898 1 98.44 56 LEU B C 1
ATOM 1782 O O . LEU B 1 56 ? -3.477 13.328 10.922 1 98.44 56 LEU B O 1
ATOM 1786 N N . CYS B 1 57 ? -3.857 11.438 9.797 1 98.5 57 CYS B N 1
ATOM 1787 C CA . CYS B 1 57 ? -4.516 10.781 10.914 1 98.5 57 CYS B CA 1
ATOM 1788 C C . CYS B 1 57 ? -3.562 10.617 12.094 1 98.5 57 CYS B C 1
ATOM 1790 O O . CYS B 1 57 ? -3.947 10.836 13.242 1 98.5 57 CYS B O 1
ATOM 1792 N N . HIS B 1 58 ? -2.314 10.258 11.82 1 98.25 58 HIS B N 1
ATOM 1793 C CA . HIS B 1 58 ? -1.307 10.133 12.867 1 98.25 58 HIS B CA 1
ATOM 1794 C C . HIS B 1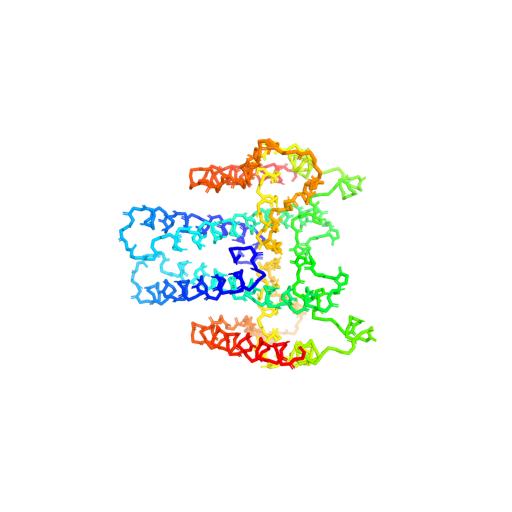 58 ? -1.067 11.477 13.555 1 98.25 58 HIS B C 1
ATOM 1796 O O . HIS B 1 58 ? -0.888 11.531 14.773 1 98.25 58 HIS B O 1
ATOM 1802 N N . GLU B 1 59 ? -1.025 12.555 12.75 1 97.31 59 GLU B N 1
ATOM 1803 C CA . GLU B 1 59 ? -0.872 13.883 13.336 1 97.31 59 GLU B CA 1
ATOM 1804 C C . GLU B 1 59 ? -2 14.188 14.32 1 97.31 59 GLU B C 1
ATOM 1806 O O . GLU B 1 59 ? -1.752 14.633 15.445 1 97.31 59 GLU B O 1
ATOM 1811 N N . ILE B 1 60 ? -3.221 13.945 13.867 1 97 60 ILE B N 1
ATOM 1812 C CA . ILE B 1 60 ? -4.395 14.211 14.695 1 97 60 ILE B CA 1
ATOM 1813 C C . ILE B 1 60 ? -4.352 13.328 15.945 1 97 60 ILE B C 1
ATOM 1815 O O . ILE B 1 60 ? -4.5 13.828 17.062 1 97 60 ILE B O 1
ATOM 1819 N N . ALA B 1 61 ? -4.152 12 15.773 1 97 61 ALA B N 1
ATOM 1820 C CA . ALA B 1 61 ? -4.145 11.062 16.891 1 97 61 ALA B CA 1
ATOM 1821 C C . ALA B 1 61 ? -3.021 11.383 17.875 1 97 61 ALA B C 1
ATOM 1823 O O . ALA B 1 61 ? -3.197 11.258 19.094 1 97 61 ALA B O 1
ATOM 1824 N N . GLY B 1 62 ? -1.857 11.688 17.281 1 95.06 62 GLY B N 1
ATOM 1825 C CA . GLY B 1 62 ? -0.749 12.078 18.141 1 95.06 62 GLY B CA 1
ATOM 1826 C C . GLY B 1 62 ? -1.04 13.32 18.969 1 95.06 62 GLY B C 1
ATOM 1827 O O . GLY B 1 62 ? -0.753 13.367 20.156 1 95.06 62 GLY B O 1
ATOM 1828 N N . PHE B 1 63 ? -1.573 14.352 18.328 1 94.69 63 PHE B N 1
ATOM 1829 C CA . PHE B 1 63 ? -1.887 15.609 18.984 1 94.69 63 PHE B CA 1
ATOM 1830 C C . PHE B 1 63 ? -2.834 15.383 20.156 1 94.69 63 PHE B C 1
ATOM 1832 O O . PHE B 1 63 ? -2.646 15.953 21.234 1 94.69 63 PHE B O 1
ATOM 1839 N N . TYR B 1 64 ? -3.83 14.516 19.984 1 94.94 64 TYR B N 1
ATOM 1840 C CA . TYR B 1 64 ? -4.844 14.297 21.016 1 94.94 64 TYR B CA 1
ATOM 1841 C C . TYR B 1 64 ? -4.5 13.094 21.875 1 94.94 64 TYR B C 1
ATOM 1843 O O . TYR B 1 64 ? -5.309 12.656 22.703 1 94.94 64 TYR B O 1
ATOM 1851 N N . ARG B 1 65 ? -3.334 12.453 21.578 1 95.06 65 ARG B N 1
ATOM 1852 C CA . ARG B 1 65 ? -2.799 11.336 22.359 1 95.06 65 ARG B CA 1
ATOM 1853 C C . ARG B 1 65 ? -3.779 10.172 22.375 1 95.06 65 ARG B C 1
ATOM 1855 O O . ARG B 1 65 ? -4.047 9.602 23.438 1 95.06 65 ARG B O 1
ATOM 1862 N N . LEU B 1 66 ? -4.363 9.977 21.25 1 96.44 66 LEU B N 1
ATOM 1863 C CA . LEU B 1 66 ? -5.262 8.828 21.125 1 96.44 66 LEU B CA 1
ATOM 1864 C C . LEU B 1 66 ? -4.492 7.52 21.234 1 96.44 66 LEU B C 1
ATOM 1866 O O . LEU B 1 66 ? -3.336 7.438 20.812 1 96.44 66 LEU B O 1
ATOM 1870 N N . PRO B 1 67 ? -5.125 6.453 21.781 1 96.06 67 PRO B N 1
ATOM 1871 C CA . PRO B 1 67 ? -4.492 5.129 21.797 1 96.06 67 PRO B CA 1
ATOM 1872 C C . PRO B 1 67 ? -4.137 4.637 20.391 1 96.06 67 PRO B C 1
ATOM 1874 O O . PRO B 1 67 ? -3.24 3.801 20.234 1 96.06 67 PRO B O 1
ATOM 1877 N N . GLN B 1 68 ? -4.723 5.215 19.375 1 96.06 68 GLN B N 1
ATOM 1878 C CA . GLN B 1 68 ? -4.559 4.777 17.984 1 96.06 68 GLN B CA 1
ATOM 1879 C C . GLN B 1 68 ? -3.432 5.543 17.297 1 96.06 68 GLN B C 1
ATOM 1881 O O . GLN B 1 68 ? -3.273 5.461 16.078 1 96.06 68 GLN B O 1
ATOM 1886 N N . ALA B 1 69 ? -2.596 6.312 17.953 1 94.88 69 ALA B N 1
ATOM 1887 C CA . ALA B 1 69 ? -1.601 7.211 17.375 1 94.88 69 ALA B CA 1
ATOM 1888 C C . ALA B 1 69 ? -0.577 6.441 16.547 1 94.88 69 ALA B C 1
ATOM 1890 O O . ALA B 1 69 ? 0.105 7.016 15.688 1 94.88 69 ALA B O 1
ATOM 1891 N N . GLY B 1 70 ? -0.492 5.156 16.641 1 95.06 70 GLY B N 1
ATOM 1892 C CA . GLY B 1 70 ? 0.44 4.352 15.867 1 95.06 70 GLY B CA 1
ATOM 1893 C C . GLY B 1 70 ? -0.245 3.301 15.016 1 95.06 70 GLY B C 1
ATOM 1894 O O . GLY B 1 70 ? 0.396 2.352 14.555 1 95.06 70 GLY B O 1
ATOM 1895 N N . SER B 1 71 ? -1.548 3.496 14.828 1 97.69 71 SER B N 1
ATOM 1896 C CA . SER B 1 71 ? -2.307 2.512 14.062 1 97.69 71 SER B CA 1
ATOM 1897 C C . SER B 1 71 ? -1.836 2.453 12.617 1 97.69 71 SER B C 1
ATOM 1899 O O . SER B 1 71 ? -1.579 3.488 12 1 97.69 71 SER B O 1
ATOM 1901 N N . PRO B 1 72 ? -1.727 1.302 12.031 1 97.94 72 PRO B N 1
ATOM 1902 C CA . PRO B 1 72 ? -1.151 1.143 10.695 1 97.94 72 PRO B CA 1
ATOM 1903 C C . PRO B 1 72 ? -2.156 1.434 9.578 1 97.94 72 PRO B C 1
ATOM 1905 O O . PRO B 1 72 ? -1.816 1.349 8.398 1 97.94 72 PRO B O 1
ATOM 1908 N N . ARG B 1 73 ? -3.4 1.735 9.898 1 98.44 73 ARG B N 1
ATOM 1909 C CA . ARG B 1 73 ? -4.426 2.02 8.898 1 98.44 73 ARG B CA 1
ATOM 1910 C C . ARG B 1 73 ? -5.227 3.262 9.273 1 98.44 73 ARG B C 1
ATOM 1912 O O . ARG B 1 73 ? -5.559 3.463 10.445 1 98.44 73 ARG B O 1
ATOM 1919 N N . ALA B 1 74 ? -5.539 4.023 8.281 1 98.75 74 ALA B N 1
ATOM 1920 C CA . ALA B 1 74 ? -6.309 5.242 8.5 1 98.75 74 ALA B CA 1
ATOM 1921 C C . ALA B 1 74 ? -7.68 4.922 9.094 1 98.75 74 ALA B C 1
ATOM 1923 O O . ALA B 1 74 ? -8.172 5.641 9.969 1 98.75 74 ALA B O 1
ATOM 1924 N N . GLU B 1 75 ? -8.25 3.809 8.703 1 98.5 75 GLU B N 1
ATOM 1925 C CA . GLU B 1 75 ? -9.602 3.41 9.086 1 98.5 75 GLU B CA 1
ATOM 1926 C C . GLU B 1 75 ? -9.688 3.119 10.586 1 98.5 75 GLU B C 1
ATOM 1928 O O . GLU B 1 75 ? -10.766 3.189 11.172 1 98.5 75 GLU B O 1
ATOM 1933 N N . MET B 1 76 ? -8.578 2.748 11.172 1 98.06 76 MET B N 1
ATOM 1934 C CA . MET B 1 76 ? -8.531 2.461 12.609 1 98.06 76 MET B CA 1
ATOM 1935 C C . MET B 1 76 ? -8.625 3.748 13.422 1 98.06 76 MET B C 1
ATOM 1937 O O . MET B 1 76 ? -8.961 3.715 14.609 1 98.06 76 MET B O 1
ATOM 1941 N N . ILE B 1 77 ? -8.32 4.852 12.789 1 98.38 77 ILE B N 1
ATOM 1942 C CA . ILE B 1 77 ? -8.367 6.148 13.453 1 98.38 77 ILE B CA 1
ATOM 1943 C C . ILE B 1 77 ? -9.648 6.879 13.055 1 98.38 77 ILE B C 1
ATOM 1945 O O . ILE B 1 77 ? -10.367 7.398 13.914 1 98.38 77 ILE B O 1
ATOM 1949 N N . ILE B 1 78 ? -9.938 6.84 11.711 1 98.5 78 ILE B N 1
ATOM 1950 C CA . ILE B 1 78 ? -11.18 7.406 11.195 1 98.5 78 ILE B CA 1
ATOM 1951 C C . ILE B 1 78 ? -12.344 6.469 11.516 1 98.5 78 ILE B C 1
ATOM 1953 O O . ILE B 1 78 ? -12.82 5.738 10.641 1 98.5 78 ILE B O 1
ATOM 1957 N N . ASN B 1 79 ? -12.711 6.508 12.633 1 96.5 79 ASN B N 1
ATOM 1958 C CA . ASN B 1 79 ? -13.648 5.523 13.172 1 96.5 79 ASN B CA 1
ATOM 1959 C C . ASN B 1 79 ? -14.586 6.145 14.203 1 96.5 79 ASN B C 1
ATOM 1961 O O . ASN B 1 79 ? -14.141 6.879 15.086 1 96.5 79 ASN B O 1
ATOM 1965 N N . ARG B 1 80 ? -15.906 5.898 14.156 1 96.25 80 ARG B N 1
ATOM 1966 C CA . ARG B 1 80 ? -16.922 6.477 15.031 1 96.25 80 ARG B CA 1
ATOM 1967 C C . ARG B 1 80 ? -16.656 6.117 16.484 1 96.25 80 ARG B C 1
ATOM 1969 O O . ARG B 1 80 ? -16.906 6.922 17.391 1 96.25 80 ARG B O 1
ATOM 1976 N N . ASP B 1 81 ? -16.203 4.938 16.766 1 96.56 81 ASP B N 1
ATOM 1977 C CA . ASP B 1 81 ? -15.914 4.516 18.141 1 96.56 81 ASP B CA 1
ATOM 1978 C C . ASP B 1 81 ? -14.844 5.406 18.766 1 96.56 81 ASP B C 1
ATOM 1980 O O . ASP B 1 81 ? -14.922 5.719 19.953 1 96.56 81 ASP B O 1
ATOM 1984 N N . VAL B 1 82 ? -13.836 5.719 18 1 95.19 82 VAL B N 1
ATOM 1985 C CA . VAL B 1 82 ? -12.781 6.602 18.484 1 95.19 82 VAL B CA 1
ATOM 1986 C C . VAL B 1 82 ? -13.359 7.988 18.766 1 95.19 82 VAL B C 1
ATOM 1988 O O . VAL B 1 82 ? -13.094 8.578 19.812 1 95.19 82 VAL B O 1
ATOM 1991 N N . LEU B 1 83 ? -14.188 8.469 17.797 1 94.62 83 LEU B N 1
ATOM 1992 C CA . LEU B 1 83 ? -14.812 9.781 17.922 1 94.62 83 LEU B CA 1
ATOM 1993 C C . LEU B 1 83 ? -15.727 9.836 19.141 1 94.62 83 LEU B C 1
ATOM 1995 O O . LEU B 1 83 ? -15.836 10.875 19.781 1 94.62 83 LEU B O 1
ATOM 1999 N N . ASP B 1 84 ? -16.359 8.766 19.484 1 95.06 84 ASP B N 1
ATOM 2000 C CA . ASP B 1 84 ? -17.297 8.703 20.609 1 95.06 84 ASP B CA 1
ATOM 2001 C C . ASP B 1 84 ? -16.547 8.797 21.938 1 95.06 84 ASP B C 1
ATOM 2003 O O . ASP B 1 84 ? -17.141 9.188 22.953 1 95.06 84 ASP B O 1
ATOM 2007 N N . THR B 1 85 ? -15.305 8.438 21.953 1 93.88 85 THR B N 1
ATOM 2008 C CA . THR B 1 85 ? -14.523 8.492 23.188 1 93.88 85 THR B CA 1
ATOM 2009 C C . THR B 1 85 ? -14.008 9.906 23.438 1 93.88 85 THR B C 1
ATOM 2011 O O . THR B 1 85 ? -13.836 10.32 24.578 1 93.88 85 THR B O 1
ATOM 2014 N N . MET B 1 86 ? -13.703 10.617 22.453 1 92.06 86 MET B N 1
ATOM 2015 C CA . MET B 1 86 ? -13.195 11.984 22.531 1 92.06 86 MET B CA 1
ATOM 2016 C C . MET B 1 86 ? -13.664 12.805 21.344 1 92.06 86 MET B C 1
ATOM 2018 O O . MET B 1 86 ? -13.461 12.414 20.188 1 92.06 86 MET B O 1
ATOM 2022 N N . ALA B 1 87 ? -14.258 13.922 21.719 1 91.44 87 ALA B N 1
ATOM 2023 C CA . ALA B 1 87 ? -14.75 14.797 20.656 1 91.44 87 ALA B CA 1
ATOM 2024 C C . ALA B 1 87 ? -13.602 15.57 20.016 1 91.44 87 ALA B C 1
ATOM 2026 O O . ALA B 1 87 ? -13.031 16.469 20.625 1 91.44 87 ALA B O 1
ATOM 2027 N N . ILE B 1 88 ? -13.188 15.172 18.859 1 95.38 88 ILE B N 1
ATOM 2028 C CA . ILE B 1 88 ? -12.133 15.797 18.078 1 95.38 88 ILE B CA 1
ATOM 2029 C C . ILE B 1 88 ? -12.719 16.344 16.766 1 95.38 88 ILE B C 1
ATOM 2031 O O . ILE B 1 88 ? -13.156 15.57 15.914 1 95.38 88 ILE B O 1
ATOM 2035 N N . PRO B 1 89 ? -12.734 17.625 16.594 1 96.25 89 PRO B N 1
ATOM 2036 C CA . PRO B 1 89 ? -13.406 18.219 15.43 1 96.25 89 PRO B CA 1
ATOM 2037 C C . PRO B 1 89 ? -12.828 17.719 14.102 1 96.25 89 PRO B C 1
ATOM 2039 O O . PRO B 1 89 ? -13.578 17.422 13.172 1 96.25 89 PRO B O 1
ATOM 2042 N N . GLU B 1 90 ? -11.492 17.703 14 1 97.5 90 GLU B N 1
ATOM 2043 C CA . GLU B 1 90 ? -10.844 17.234 12.781 1 97.5 90 GLU B CA 1
ATOM 2044 C C . GLU B 1 90 ? -11.25 15.789 12.461 1 97.5 90 GLU B C 1
ATOM 2046 O O . GLU B 1 90 ? -11.547 15.469 11.312 1 97.5 90 GLU B O 1
ATOM 2051 N N . LEU B 1 91 ? -11.281 14.961 13.477 1 97.81 91 LEU B N 1
ATOM 2052 C CA . LEU B 1 91 ? -11.656 13.562 13.289 1 97.81 91 LEU B CA 1
ATOM 2053 C C . LEU B 1 91 ? -13.133 13.438 12.914 1 97.81 91 LEU B C 1
ATOM 2055 O O . LEU B 1 91 ? -13.5 12.586 12.109 1 97.81 91 LEU B O 1
ATOM 2059 N N . ALA B 1 92 ? -13.984 14.242 13.562 1 98.12 92 ALA B N 1
ATOM 2060 C CA . ALA B 1 92 ? -15.414 14.25 13.242 1 98.12 92 ALA B CA 1
ATOM 2061 C C . ALA B 1 92 ? -15.641 14.539 11.758 1 98.12 92 ALA B C 1
ATOM 2063 O O . ALA B 1 92 ? -16.469 13.898 11.117 1 98.12 92 ALA B O 1
ATOM 2064 N N . GLU B 1 93 ? -14.938 15.5 11.258 1 98.31 93 GLU B N 1
ATOM 2065 C CA . GLU B 1 93 ? -15.039 15.828 9.836 1 98.31 93 GLU B CA 1
ATOM 2066 C C . GLU B 1 93 ? -14.609 14.656 8.961 1 98.31 93 GLU B C 1
ATOM 2068 O O . GLU B 1 93 ? -15.297 14.305 8 1 98.31 93 GLU B O 1
ATOM 2073 N N . LEU B 1 94 ? -13.469 14.008 9.289 1 98.69 94 LEU B N 1
ATOM 2074 C CA . LEU B 1 94 ? -12.961 12.875 8.523 1 98.69 94 LEU B CA 1
ATOM 2075 C C . LEU B 1 94 ? -13.93 11.695 8.578 1 98.69 94 LEU B C 1
ATOM 2077 O O . LEU B 1 94 ? -14.172 11.039 7.566 1 98.69 94 LEU B O 1
ATOM 2081 N N . VAL B 1 95 ? -14.492 11.453 9.742 1 98.56 95 VAL B N 1
ATOM 2082 C CA . VAL B 1 95 ? -15.445 10.359 9.898 1 98.56 95 VAL B CA 1
ATOM 2083 C C . VAL B 1 95 ? -16.688 10.625 9.055 1 98.56 95 VAL B C 1
ATOM 2085 O O . VAL B 1 95 ? -17.188 9.727 8.391 1 98.56 95 VAL B O 1
ATOM 2088 N N . GLU B 1 96 ? -17.141 11.844 9.102 1 98.38 96 GLU B N 1
ATOM 2089 C CA . GLU B 1 96 ? -18.297 12.219 8.297 1 98.38 96 GLU B CA 1
ATOM 2090 C C . GLU B 1 96 ? -18.031 12 6.809 1 98.38 96 GLU B C 1
ATOM 2092 O O . GLU B 1 96 ? -18.859 11.43 6.098 1 98.38 96 GLU B O 1
ATOM 2097 N N . MET B 1 97 ? -16.922 12.438 6.32 1 98.62 97 MET B N 1
ATOM 2098 C CA . MET B 1 97 ? -16.562 12.266 4.914 1 98.62 97 MET B CA 1
ATOM 2099 C C . MET B 1 97 ? -16.391 10.781 4.574 1 98.62 97 MET B C 1
ATOM 2101 O O . MET B 1 97 ? -16.844 10.336 3.512 1 98.62 97 MET B O 1
ATOM 2105 N N . ALA B 1 98 ? -15.789 9.961 5.434 1 98.56 98 ALA B N 1
ATOM 2106 C CA . ALA B 1 98 ? -15.594 8.539 5.195 1 98.56 98 ALA B CA 1
ATOM 2107 C C . ALA B 1 98 ? -16.938 7.809 5.102 1 98.56 98 ALA B C 1
ATOM 2109 O O . ALA B 1 98 ? -17.047 6.789 4.41 1 98.56 98 ALA B O 1
ATOM 2110 N N . GLN B 1 99 ? -17.953 8.375 5.723 1 97.69 99 GLN B N 1
ATOM 2111 C CA . GLN B 1 99 ? -19.266 7.746 5.766 1 97.69 99 GLN B CA 1
ATOM 2112 C C . GLN B 1 99 ? -20.172 8.266 4.645 1 97.69 99 GLN B C 1
ATOM 2114 O O . GLN B 1 99 ? -21.297 7.805 4.492 1 97.69 99 GLN B O 1
ATOM 2119 N N . SER B 1 100 ? -19.703 9.203 3.854 1 97.5 100 SER B N 1
ATOM 2120 C CA . SER B 1 100 ? -20.422 9.719 2.686 1 97.5 100 SER B CA 1
ATOM 2121 C C . SER B 1 100 ? -19.859 9.125 1.396 1 97.5 100 SER B C 1
ATOM 2123 O O . SER B 1 100 ? -18.812 9.562 0.903 1 97.5 100 SER B O 1
ATOM 2125 N N . PRO B 1 101 ? -20.484 8.266 0.705 1 94 101 PRO B N 1
ATOM 2126 C CA . PRO B 1 101 ? -19.922 7.469 -0.389 1 94 101 PRO B CA 1
ATOM 2127 C C . PRO B 1 101 ? -19.406 8.328 -1.542 1 94 101 PRO B C 1
ATOM 2129 O O . PRO B 1 101 ? -18.516 7.914 -2.275 1 94 101 PRO B O 1
ATOM 2132 N N . ASP B 1 102 ? -19.859 9.539 -1.651 1 95.25 102 ASP B N 1
ATOM 2133 C CA . ASP B 1 102 ? -19.469 10.367 -2.785 1 95.25 102 ASP B CA 1
ATOM 2134 C C . ASP B 1 102 ? -18.281 11.266 -2.42 1 95.25 102 ASP B C 1
ATOM 2136 O O . ASP B 1 102 ? -17.719 11.93 -3.287 1 95.25 102 ASP B O 1
ATOM 2140 N N . SER B 1 103 ? -17.969 11.25 -1.137 1 98.38 103 SER B N 1
ATOM 2141 C CA . SER B 1 103 ? -16.844 12.078 -0.731 1 98.38 103 SER B CA 1
ATOM 2142 C C . SER B 1 103 ? -15.531 11.516 -1.273 1 98.38 103 SER B C 1
ATOM 2144 O O . SER B 1 103 ? -15.391 10.312 -1.465 1 98.38 103 SER B O 1
ATOM 2146 N N . TRP B 1 104 ? -14.578 12.391 -1.467 1 98.69 104 TRP B N 1
ATOM 2147 C CA . TRP B 1 104 ? -13.289 11.945 -1.992 1 98.69 104 TRP B CA 1
ATOM 2148 C C . TRP B 1 104 ? -12.555 11.078 -0.974 1 98.69 104 TRP B C 1
ATOM 2150 O O . TRP B 1 104 ? -11.781 10.195 -1.346 1 98.69 104 TRP B O 1
ATOM 2160 N N . ILE B 1 105 ? -12.758 11.281 0.355 1 98.88 105 ILE B N 1
ATOM 2161 C CA . ILE B 1 105 ? -12.125 10.461 1.387 1 98.88 105 ILE B CA 1
ATOM 2162 C C . ILE B 1 105 ? -12.68 9.039 1.326 1 98.88 105 ILE B C 1
ATOM 2164 O O . ILE B 1 105 ? -11.922 8.07 1.364 1 98.88 105 ILE B O 1
ATOM 2168 N N . ALA B 1 106 ? -14.023 8.93 1.227 1 98.75 106 ALA B N 1
ATOM 2169 C CA . ALA B 1 106 ? -14.625 7.605 1.122 1 98.75 106 ALA B CA 1
ATOM 2170 C C . ALA B 1 106 ? -14.141 6.875 -0.125 1 98.75 106 ALA B C 1
ATOM 2172 O O . ALA B 1 106 ? -13.828 5.684 -0.071 1 98.75 106 ALA B O 1
ATOM 2173 N N . ARG B 1 107 ? -14.055 7.59 -1.195 1 98.5 107 ARG B N 1
ATOM 2174 C CA . ARG B 1 107 ? -13.625 6.996 -2.459 1 98.5 107 ARG B CA 1
ATOM 2175 C C . ARG B 1 107 ? -12.148 6.613 -2.408 1 98.5 107 ARG B C 1
ATOM 2177 O O . ARG B 1 107 ? -11.75 5.586 -2.957 1 98.5 107 ARG B O 1
ATOM 2184 N N . LEU B 1 108 ? -11.32 7.422 -1.791 1 98.88 108 LEU B N 1
ATOM 2185 C CA . LEU B 1 108 ? -9.906 7.102 -1.616 1 98.88 108 LEU B CA 1
ATOM 2186 C C . LEU B 1 108 ? -9.734 5.828 -0.791 1 98.88 108 LEU B C 1
ATOM 2188 O O . LEU B 1 108 ? -8.984 4.93 -1.176 1 98.88 108 LEU B O 1
ATOM 2192 N N . LEU B 1 109 ? -10.43 5.77 0.34 1 98.81 109 LEU B N 1
ATOM 2193 C CA . LEU B 1 109 ? -10.336 4.609 1.219 1 98.81 109 LEU B CA 1
ATOM 2194 C C . LEU B 1 109 ? -10.797 3.346 0.502 1 98.81 109 LEU B C 1
ATOM 2196 O O . LEU B 1 109 ? -10.148 2.301 0.601 1 98.81 109 LEU B O 1
ATOM 2200 N N . LYS B 1 110 ? -11.844 3.459 -0.247 1 98.06 110 LYS B N 1
ATOM 2201 C CA . LYS B 1 110 ? -12.375 2.309 -0.974 1 98.06 110 LYS B CA 1
ATOM 2202 C C . LYS B 1 110 ? -11.422 1.864 -2.074 1 98.06 110 LYS B C 1
ATOM 2204 O O . LYS B 1 110 ? -11.18 0.668 -2.248 1 98.06 110 LYS B O 1
ATOM 2209 N N . ALA B 1 111 ? -10.938 2.791 -2.832 1 98.31 111 ALA B N 1
ATOM 2210 C CA . ALA B 1 111 ? -10.023 2.475 -3.928 1 98.31 111 ALA B CA 1
ATOM 2211 C C . ALA B 1 111 ? -8.758 1.806 -3.41 1 98.31 111 ALA B C 1
ATOM 2213 O O . ALA B 1 111 ? -8.258 0.854 -4.016 1 98.31 111 ALA B O 1
ATOM 2214 N N . HIS B 1 112 ? -8.242 2.338 -2.336 1 98.5 112 HIS B N 1
ATOM 2215 C CA . HIS B 1 112 ? -7.059 1.726 -1.746 1 98.5 112 HIS B CA 1
ATOM 2216 C C . HIS B 1 112 ? -7.344 0.294 -1.303 1 98.5 112 HIS B C 1
ATOM 2218 O O . HIS B 1 112 ? -6.547 -0.61 -1.567 1 98.5 112 HIS B O 1
ATOM 2224 N N . ALA B 1 113 ? -8.469 0.085 -0.619 1 97.94 113 ALA B N 1
ATOM 2225 C CA . ALA B 1 113 ? -8.852 -1.247 -0.158 1 97.94 113 ALA B CA 1
ATOM 2226 C C . ALA B 1 113 ? -9.016 -2.209 -1.332 1 97.94 113 ALA B C 1
ATOM 2228 O O . ALA B 1 113 ? -8.617 -3.375 -1.247 1 97.94 113 ALA B O 1
ATOM 2229 N N . ASP B 1 114 ? -9.523 -1.747 -2.406 1 96.94 114 ASP B N 1
ATOM 2230 C CA . ASP B 1 114 ? -9.805 -2.574 -3.576 1 96.94 114 ASP B CA 1
ATOM 2231 C C . ASP B 1 114 ? -8.508 -3.123 -4.176 1 96.94 114 ASP B C 1
ATOM 2233 O O . ASP B 1 114 ? -8.5 -4.203 -4.77 1 96.94 114 ASP B O 1
ATOM 2237 N N . MET B 1 115 ? -7.418 -2.428 -4.023 1 97.06 115 MET B N 1
ATOM 2238 C CA . MET B 1 115 ? -6.148 -2.865 -4.598 1 97.06 115 MET B CA 1
ATOM 2239 C C . MET B 1 115 ? -5.672 -4.156 -3.943 1 97.06 115 MET B C 1
ATOM 2241 O O . MET B 1 115 ? -4.797 -4.84 -4.477 1 97.06 115 MET B O 1
ATOM 2245 N N . PHE B 1 116 ? -6.223 -4.484 -2.805 1 97.69 116 PHE B N 1
ATOM 2246 C CA . PHE B 1 116 ? -5.742 -5.652 -2.076 1 97.69 116 PHE B CA 1
ATOM 2247 C C . PHE B 1 116 ? -6.754 -6.785 -2.143 1 97.69 116 PHE B C 1
ATOM 2249 O O . PHE B 1 116 ? -6.59 -7.812 -1.482 1 97.69 116 PHE B O 1
ATOM 2256 N N . GLN B 1 117 ? -7.816 -6.613 -2.908 1 96.19 117 GLN B N 1
ATOM 2257 C CA . GLN B 1 117 ? -8.812 -7.656 -3.111 1 96.19 117 GLN B CA 1
ATOM 2258 C C . GLN B 1 117 ? -8.484 -8.5 -4.34 1 96.19 117 GLN B C 1
ATOM 2260 O O . GLN B 1 117 ? -7.934 -7.996 -5.32 1 96.19 117 GLN B O 1
ATOM 2265 N N . PRO B 1 118 ? -8.727 -9.773 -4.289 1 94.81 118 PRO B N 1
ATOM 2266 C CA . PRO B 1 118 ? -8.539 -10.562 -5.512 1 94.81 118 PRO B CA 1
ATOM 2267 C C . PRO B 1 118 ? -9.469 -10.125 -6.641 1 94.81 118 PRO B C 1
ATOM 2269 O O . PRO B 1 118 ? -10.492 -9.484 -6.391 1 94.81 118 PRO B O 1
ATOM 2272 N N . PRO B 1 119 ? -9.039 -10.375 -7.859 1 88.19 119 PRO B N 1
ATOM 2273 C CA . PRO B 1 119 ? -9.922 -10.023 -8.977 1 88.19 119 PRO B CA 1
ATOM 2274 C C . PRO B 1 119 ? -11.266 -10.758 -8.914 1 88.19 119 PRO B C 1
ATOM 2276 O O . PRO B 1 119 ? -11.32 -11.906 -8.469 1 88.19 119 PRO B O 1
ATOM 2279 N N . ARG B 1 120 ? -12.359 -10.055 -8.992 1 74.75 120 ARG B N 1
ATOM 2280 C CA . ARG B 1 120 ? -13.695 -10.648 -8.93 1 74.75 120 ARG B CA 1
ATOM 2281 C C . ARG B 1 120 ? -14.133 -11.156 -10.305 1 74.75 120 ARG B C 1
ATOM 2283 O O . ARG B 1 120 ? -13.898 -10.492 -11.312 1 74.75 120 ARG B O 1
ATOM 2290 N N . VAL B 1 121 ? -14.273 -12.484 -10.375 1 57.59 121 VAL B N 1
ATOM 2291 C CA . VAL B 1 121 ? -14.906 -13.047 -11.562 1 57.59 121 VAL B CA 1
ATOM 2292 C C . VAL B 1 121 ? -16.344 -12.547 -11.672 1 57.59 121 VAL B C 1
ATOM 2294 O O . VAL B 1 121 ? -17.094 -12.547 -10.688 1 57.59 121 VAL B O 1
ATOM 2297 N N . PRO B 1 122 ? -16.594 -11.781 -12.695 1 50.66 122 PRO B N 1
ATOM 2298 C CA . PRO B 1 122 ? -18.016 -11.461 -12.789 1 50.66 122 PRO B CA 1
ATOM 2299 C C . PRO B 1 122 ? -18.906 -12.695 -12.633 1 50.66 122 PRO B C 1
ATOM 2301 O O . PRO B 1 122 ? -18.594 -13.766 -13.164 1 50.66 122 PRO B O 1
ATOM 2304 N N . HIS B 1 123 ? -19.391 -12.828 -11.445 1 50.81 123 HIS B N 1
ATOM 2305 C CA . HIS B 1 123 ? -20.328 -13.93 -11.305 1 50.81 123 HIS B CA 1
ATOM 2306 C C . HIS B 1 123 ? -21.328 -13.961 -12.469 1 50.81 123 HIS B C 1
ATOM 2308 O O . HIS B 1 123 ? -22.078 -13.008 -12.664 1 50.81 123 HIS B O 1
ATOM 2314 N N . VAL B 1 124 ? -21.047 -14.609 -13.469 1 45.91 124 VAL B N 1
ATOM 2315 C CA . VAL B 1 124 ? -22.125 -14.852 -14.43 1 45.91 124 VAL B CA 1
ATOM 2316 C C . VAL B 1 124 ? -23.203 -15.719 -13.797 1 45.91 124 VAL B C 1
ATOM 2318 O O . VAL B 1 124 ? -22.922 -16.828 -13.312 1 45.91 124 VAL B O 1
ATOM 2321 N N . PRO B 1 125 ? -24.203 -15.172 -13.312 1 44.38 125 PRO B N 1
ATOM 2322 C CA . PRO B 1 125 ? -25.25 -16.109 -12.859 1 44.38 125 PRO B CA 1
ATOM 2323 C C . PRO B 1 125 ? -25.469 -17.25 -13.844 1 44.38 125 PRO B C 1
ATOM 2325 O O . PRO B 1 125 ? -25.484 -17.047 -15.055 1 44.38 125 PRO B O 1
ATOM 2328 N N . LYS B 1 126 ? -25.125 -18.453 -13.508 1 44.69 126 LYS B N 1
ATOM 2329 C CA . LYS B 1 126 ? -25.531 -19.594 -14.32 1 44.69 126 LYS B CA 1
ATOM 2330 C C . LYS B 1 126 ? -27 -19.484 -14.703 1 44.69 126 LYS B C 1
ATOM 2332 O O . LYS B 1 126 ? -27.875 -19.406 -13.828 1 44.69 126 LYS B O 1
ATOM 2337 N N . GLY B 1 127 ? -27.422 -18.844 -15.711 1 39.25 127 GLY B N 1
ATOM 2338 C CA . GLY B 1 127 ? -28.797 -18.844 -16.188 1 39.25 127 GLY B CA 1
ATOM 2339 C C . GLY B 1 127 ? -29.422 -20.234 -16.234 1 39.25 127 GLY B C 1
ATOM 2340 O O . GLY B 1 127 ? -28.703 -21.219 -16.438 1 39.25 127 GLY B O 1
ATOM 2341 N N . ASP B 1 128 ? -30.484 -20.484 -15.625 1 43.25 128 ASP B N 1
ATOM 2342 C CA . ASP B 1 128 ? -31.312 -21.672 -15.836 1 43.25 128 ASP B CA 1
ATOM 2343 C C . ASP B 1 128 ? -31.406 -22.016 -17.328 1 43.25 128 ASP B C 1
ATOM 2345 O O . ASP B 1 128 ? -31.75 -21.156 -18.141 1 43.25 128 ASP B O 1
ATOM 2349 N N . VAL B 1 129 ? -30.844 -23.016 -17.891 1 44.81 129 VAL B N 1
ATOM 2350 C CA . VAL B 1 129 ? -30.797 -23.562 -19.234 1 44.81 129 VAL B CA 1
ATOM 2351 C C . VAL B 1 129 ? -32.188 -23.578 -19.828 1 44.81 129 VAL B C 1
ATOM 2353 O O . VAL B 1 129 ? -32.375 -23.922 -21 1 44.81 129 VAL B O 1
ATOM 2356 N N . THR B 1 130 ? -33.25 -23.781 -19.047 1 42.53 130 THR B N 1
ATOM 2357 C CA . THR B 1 130 ? -34.469 -24.047 -19.797 1 42.53 130 THR B CA 1
ATOM 2358 C C . THR B 1 130 ? -34.844 -22.844 -20.641 1 42.53 130 THR B C 1
ATOM 2360 O O . THR B 1 130 ? -35.688 -22.953 -21.547 1 42.53 130 THR B O 1
ATOM 2363 N N . GLN B 1 131 ? -35.219 -21.719 -20.109 1 41.94 131 GLN B N 1
ATOM 2364 C CA . GLN B 1 131 ? -35.844 -20.734 -20.984 1 41.94 131 GLN B CA 1
ATOM 2365 C C . GLN B 1 131 ? -34.812 -20.156 -21.953 1 41.94 131 GLN B C 1
ATOM 2367 O O . GLN B 1 131 ? -33.656 -19.938 -21.594 1 41.94 131 GLN B O 1
ATOM 2372 N N . PRO B 1 132 ? -35.156 -20.281 -23.391 1 37.94 132 PRO B N 1
ATOM 2373 C CA . PRO B 1 132 ? -34.312 -19.859 -24.5 1 37.94 132 PRO B CA 1
ATOM 2374 C C . PRO B 1 132 ? -33.406 -18.672 -24.156 1 37.94 132 PRO B C 1
ATOM 2376 O O . PRO B 1 132 ? -33.531 -18.094 -23.078 1 37.94 132 PRO B O 1
ATOM 2379 N N . LEU B 1 133 ? -33.469 -17.578 -25.281 1 36.28 133 LEU B N 1
ATOM 2380 C CA . LEU B 1 133 ? -32.562 -16.5 -25.656 1 36.28 133 LEU B CA 1
ATOM 2381 C C . LEU B 1 133 ? -32.406 -15.516 -24.5 1 36.28 133 LEU B C 1
ATOM 2383 O O . LEU B 1 133 ? -32.938 -14.398 -24.562 1 36.28 133 LEU B O 1
ATOM 2387 N N . ILE B 1 134 ? -32.719 -15.695 -23.406 1 35.56 134 ILE B N 1
ATOM 2388 C CA . ILE B 1 134 ? -32.625 -14.508 -22.562 1 35.56 134 ILE B CA 1
ATOM 2389 C C . ILE B 1 134 ? -31.344 -13.75 -22.891 1 35.56 134 ILE B C 1
ATOM 2391 O O . ILE B 1 134 ? -30.281 -14.359 -23.062 1 35.56 134 ILE B O 1
ATOM 2395 N N . VAL B 1 135 ? -31.547 -12.422 -23.328 1 35.28 135 VAL B N 1
ATOM 2396 C CA . VAL B 1 135 ? -30.609 -11.352 -23.609 1 35.28 135 VAL B CA 1
ATOM 2397 C C . VAL B 1 135 ? -29.406 -11.461 -22.672 1 35.28 135 VAL B C 1
ATOM 2399 O O . VAL B 1 135 ? -29.562 -11.391 -21.453 1 35.28 135 VAL B O 1
ATOM 2402 N N . ALA B 1 136 ? -28.578 -12.445 -22.906 1 35.75 136 ALA B N 1
ATOM 2403 C CA . ALA B 1 136 ? -27.266 -12.211 -22.328 1 35.75 136 ALA B CA 1
ATOM 2404 C C . ALA B 1 136 ? -27.047 -10.719 -22.047 1 35.75 136 ALA B C 1
ATOM 2406 O O . ALA B 1 136 ? -26.781 -9.945 -22.969 1 35.75 136 ALA B O 1
ATOM 2407 N N . VAL B 1 137 ? -28.141 -10.078 -21.594 1 35.03 137 VAL B N 1
ATOM 2408 C CA . VAL B 1 137 ? -27.641 -8.766 -21.188 1 35.03 137 VAL B CA 1
ATOM 2409 C C . VAL B 1 137 ? -26.203 -8.898 -20.672 1 35.03 137 VAL B C 1
ATOM 2411 O O . VAL B 1 137 ? -25.969 -9.57 -19.672 1 35.03 137 VAL B O 1
ATOM 2414 N N . ALA B 1 138 ? -25.344 -9.102 -21.594 1 37.56 138 ALA B N 1
ATOM 2415 C CA . ALA B 1 138 ? -23.953 -8.836 -21.203 1 37.56 138 ALA B CA 1
ATOM 2416 C C . ALA B 1 138 ? -23.891 -7.973 -19.953 1 37.56 138 ALA B C 1
ATOM 2418 O O . ALA B 1 138 ? -24.281 -6.805 -19.969 1 37.56 138 ALA B O 1
ATOM 2419 N N . VAL B 1 139 ? -24.562 -8.461 -18.906 1 37.69 139 VAL B N 1
ATOM 2420 C CA . VAL B 1 139 ? -24.156 -7.664 -17.75 1 37.69 139 VAL B CA 1
ATOM 2421 C C . VAL B 1 139 ? -22.828 -6.98 -18.031 1 37.69 139 VAL B C 1
ATOM 2423 O O . VAL B 1 139 ? -21.812 -7.648 -18.219 1 37.69 139 VAL B O 1
ATOM 2426 N N . GLU B 1 140 ? -22.781 -6.129 -18.969 1 40.19 140 GLU B N 1
ATOM 2427 C CA . GLU B 1 140 ? -21.609 -5.273 -19.016 1 40.19 140 GLU B CA 1
ATOM 2428 C C . GLU B 1 140 ? -20.828 -5.312 -17.703 1 40.19 140 GLU B C 1
ATOM 2430 O O . GLU B 1 140 ? -21.406 -5.082 -16.641 1 40.19 140 GLU B O 1
ATOM 2435 N N . ASP B 1 141 ? -20.188 -6.328 -17.406 1 47.25 141 ASP B N 1
ATOM 2436 C CA . ASP B 1 141 ? -19.25 -6.352 -16.297 1 47.25 141 ASP B CA 1
ATOM 2437 C C . ASP B 1 141 ? -18.875 -4.938 -15.867 1 47.25 141 ASP B C 1
ATOM 2439 O O . ASP B 1 141 ? -18.203 -4.207 -16.609 1 47.25 141 ASP B O 1
ATOM 2443 N N . ASP B 1 142 ? -19.812 -4.195 -15.352 1 52.34 142 ASP B N 1
ATOM 2444 C CA . ASP B 1 142 ? -19.672 -2.852 -14.797 1 52.34 142 ASP B CA 1
ATOM 2445 C C . ASP B 1 142 ? -18.359 -2.695 -14.047 1 52.34 142 ASP B C 1
ATOM 2447 O O . ASP B 1 142 ? -18.328 -2.732 -12.812 1 52.34 142 ASP B O 1
ATOM 2451 N N . GLU B 1 143 ? -17.375 -3.242 -14.531 1 62.09 143 GLU B N 1
ATOM 2452 C CA . GLU B 1 143 ? -16.141 -2.91 -13.852 1 62.09 143 GLU B CA 1
ATOM 2453 C C . GLU B 1 143 ? -15.961 -1.398 -13.727 1 62.09 143 GLU B C 1
ATOM 2455 O O . GLU B 1 143 ? -16.125 -0.666 -14.703 1 62.09 143 GLU B O 1
ATOM 2460 N N . PRO B 1 144 ? -15.969 -0.924 -12.523 1 72.62 144 PRO B N 1
ATOM 2461 C CA . PRO B 1 144 ? -15.789 0.52 -12.352 1 72.62 144 PRO B CA 1
ATOM 2462 C C . PRO B 1 144 ? -14.633 1.07 -13.18 1 72.62 144 PRO B C 1
ATOM 2464 O O . PRO B 1 144 ? -13.625 0.382 -13.375 1 72.62 144 PRO B O 1
ATOM 2467 N N . LYS B 1 145 ? -14.984 2.15 -13.898 1 87.56 145 LYS B N 1
ATOM 2468 C CA . LYS B 1 145 ? -13.945 2.861 -14.641 1 87.56 145 LYS B CA 1
ATOM 2469 C C . LYS B 1 145 ? -12.75 3.172 -13.75 1 87.56 145 LYS B C 1
ATOM 2471 O O . LYS B 1 145 ? -12.914 3.561 -12.594 1 87.56 145 LYS B O 1
ATOM 2476 N N . PRO B 1 146 ? -11.617 2.988 -14.305 1 93.25 146 PRO B N 1
ATOM 2477 C CA . PRO B 1 146 ? -10.422 3.324 -13.523 1 93.25 146 PRO B CA 1
ATOM 2478 C C . PRO B 1 146 ? -10.383 4.793 -13.109 1 93.25 146 PRO B C 1
ATOM 2480 O O . PRO B 1 146 ? -10.883 5.656 -13.844 1 93.25 146 PRO B O 1
ATOM 2483 N N . LEU B 1 147 ? -9.906 5.09 -11.961 1 97.38 147 LEU B N 1
ATOM 2484 C CA . LEU B 1 147 ? -9.711 6.457 -11.492 1 97.38 147 LEU B CA 1
ATOM 2485 C C . LEU B 1 147 ? -8.82 7.238 -12.453 1 97.38 147 LEU B C 1
ATOM 2487 O O . LEU B 1 147 ? -7.785 6.734 -12.891 1 97.38 147 LEU B O 1
ATOM 2491 N N . SER B 1 148 ? -9.211 8.422 -12.727 1 97.81 148 SER B N 1
ATOM 2492 C CA . SER B 1 148 ? -8.422 9.25 -13.625 1 97.81 148 SER B CA 1
ATOM 2493 C C . SER B 1 148 ? -7.305 9.969 -12.883 1 97.81 148 SER B C 1
ATOM 2495 O O . SER B 1 148 ? -7.383 10.148 -11.664 1 97.81 148 SER B O 1
ATOM 2497 N N . ARG B 1 149 ? -6.32 10.383 -13.633 1 97.94 149 ARG B N 1
ATOM 2498 C CA . ARG B 1 149 ? -5.246 11.195 -13.078 1 97.94 149 ARG B CA 1
ATOM 2499 C C . ARG B 1 149 ? -5.793 12.484 -12.461 1 97.94 149 ARG B C 1
ATOM 2501 O O . ARG B 1 149 ? -5.332 12.914 -11.406 1 97.94 149 ARG B O 1
ATOM 2508 N N . GLU B 1 150 ? -6.766 13.094 -13.102 1 98.31 150 GLU B N 1
ATOM 2509 C CA . GLU B 1 150 ? -7.371 14.336 -12.625 1 98.31 150 GLU B CA 1
ATOM 2510 C C . GLU B 1 150 ? -8.062 14.133 -11.281 1 98.31 150 GLU B C 1
ATOM 2512 O O . GLU B 1 150 ? -7.945 14.977 -10.383 1 98.31 150 GLU B O 1
ATOM 2517 N N . GLU B 1 151 ? -8.773 13.102 -11.156 1 98.5 151 GLU B N 1
ATOM 2518 C CA . GLU B 1 151 ? -9.422 12.797 -9.883 1 98.5 151 GLU B CA 1
ATOM 2519 C C . GLU B 1 151 ? -8.391 12.633 -8.766 1 98.5 151 GLU B C 1
ATOM 2521 O O . GLU B 1 151 ? -8.547 13.203 -7.684 1 98.5 151 GLU B O 1
ATOM 2526 N N . LEU B 1 152 ? -7.332 11.883 -9.055 1 98.88 152 LEU B N 1
ATOM 2527 C CA . LEU B 1 152 ? -6.297 11.633 -8.055 1 98.88 152 LEU B CA 1
ATOM 2528 C C . LEU B 1 152 ? -5.578 12.93 -7.691 1 98.88 152 LEU B C 1
ATOM 2530 O O . LEU B 1 152 ? -5.27 13.164 -6.52 1 98.88 152 LEU B O 1
ATOM 2534 N N . GLU B 1 153 ? -5.336 13.758 -8.68 1 98.88 153 GLU B N 1
ATOM 2535 C CA . GLU B 1 153 ? -4.742 15.055 -8.398 1 98.88 153 GLU B CA 1
ATOM 2536 C C . GLU B 1 153 ? -5.676 15.922 -7.559 1 98.88 153 GLU B C 1
ATOM 2538 O O . GLU B 1 153 ? -5.227 16.656 -6.676 1 98.88 153 GLU B O 1
ATOM 2543 N N . GLY B 1 154 ? -6.949 15.852 -7.828 1 98.88 154 GLY B N 1
ATOM 2544 C CA . GLY B 1 154 ? -7.918 16.531 -6.988 1 98.88 154 GLY B CA 1
ATOM 2545 C C . GLY B 1 154 ? -7.863 16.094 -5.535 1 98.88 154 GLY B C 1
ATOM 2546 O O . GLY B 1 154 ? -7.93 16.922 -4.625 1 98.88 154 GLY B O 1
ATOM 2547 N N . TRP B 1 155 ? -7.766 14.805 -5.316 1 98.94 155 TRP B N 1
ATOM 2548 C CA . TRP B 1 155 ? -7.656 14.281 -3.963 1 98.94 155 TRP B CA 1
ATOM 2549 C C . TRP B 1 155 ? -6.379 14.773 -3.291 1 98.94 155 TRP B C 1
ATOM 2551 O O . TRP B 1 155 ? -6.383 15.102 -2.102 1 98.94 155 TRP B O 1
ATOM 2561 N N . ARG B 1 156 ? -5.281 14.805 -4.051 1 98.94 156 ARG B N 1
ATOM 2562 C CA . ARG B 1 156 ? -4.016 15.297 -3.516 1 98.94 156 ARG B CA 1
ATOM 2563 C C . ARG B 1 156 ? -4.152 16.734 -3.031 1 98.94 156 ARG B C 1
ATOM 2565 O O . ARG B 1 156 ? -3.697 17.078 -1.937 1 98.94 156 ARG B O 1
ATOM 2572 N N . GLN B 1 157 ? -4.816 17.578 -3.824 1 98.88 157 GLN B N 1
ATOM 2573 C CA . GLN B 1 157 ? -5.004 18.984 -3.475 1 98.88 157 GLN B CA 1
ATOM 2574 C C . GLN B 1 157 ? -5.91 19.125 -2.256 1 98.88 157 GLN B C 1
ATOM 2576 O O . GLN B 1 157 ? -5.66 19.969 -1.386 1 98.88 157 GLN B O 1
ATOM 2581 N N . GLU B 1 158 ? -6.953 18.359 -2.203 1 98.81 158 GLU B N 1
ATOM 2582 C CA . GLU B 1 158 ? -7.848 18.406 -1.053 1 98.81 158 GLU B CA 1
ATOM 2583 C C . GLU B 1 158 ? -7.125 17.984 0.226 1 98.81 158 GLU B C 1
ATOM 2585 O O . GLU B 1 158 ? -7.355 18.562 1.289 1 98.81 158 GLU B O 1
ATOM 2590 N N . LEU B 1 159 ? -6.254 16.984 0.12 1 98.81 159 LEU B N 1
ATOM 2591 C CA . LEU B 1 159 ? -5.484 16.531 1.27 1 98.81 159 LEU B CA 1
ATOM 2592 C C . LEU B 1 159 ? -4.543 17.609 1.768 1 98.81 159 LEU B C 1
ATOM 2594 O O . LEU B 1 159 ? -4.398 17.812 2.977 1 98.81 159 LEU B O 1
ATOM 2598 N N . LYS B 1 160 ? -3.926 18.25 0.833 1 98.75 160 LYS B N 1
ATOM 2599 C CA . LYS B 1 160 ? -3.047 19.359 1.186 1 98.75 160 LYS B CA 1
ATOM 2600 C C . LYS B 1 160 ? -3.807 20.453 1.939 1 98.75 160 LYS B C 1
ATOM 2602 O O . LYS B 1 160 ? -3.346 20.938 2.973 1 98.75 160 LYS B O 1
ATOM 2607 N N . LYS B 1 161 ? -4.953 20.828 1.435 1 98.62 161 LYS B N 1
ATOM 2608 C CA . LYS B 1 161 ? -5.777 21.859 2.055 1 98.62 161 LYS B CA 1
ATOM 2609 C C . LYS B 1 161 ? -6.238 21.422 3.445 1 98.62 161 LYS B C 1
ATOM 2611 O O . LYS B 1 161 ? -6.23 22.234 4.383 1 98.62 161 LYS B O 1
ATOM 2616 N N . LEU B 1 162 ? -6.691 20.172 3.561 1 98.38 162 LEU B N 1
ATOM 2617 C CA . LEU B 1 162 ? -7.129 19.656 4.852 1 98.38 162 LEU B CA 1
ATOM 2618 C C . LEU B 1 162 ? -6.004 19.719 5.875 1 98.38 162 LEU B C 1
ATOM 2620 O O . LEU B 1 162 ? -6.215 20.141 7.016 1 98.38 162 LEU B O 1
ATOM 2624 N N . ALA B 1 163 ? -4.812 19.281 5.457 1 98.19 163 ALA B N 1
ATOM 2625 C CA . ALA B 1 163 ? -3.664 19.266 6.355 1 98.19 163 ALA B CA 1
ATOM 2626 C C . ALA B 1 163 ? -3.359 20.688 6.859 1 98.19 163 ALA B C 1
ATOM 2628 O O . ALA B 1 163 ? -3.156 20.891 8.055 1 98.19 163 ALA B O 1
ATOM 2629 N N . LEU B 1 164 ? -3.359 21.625 5.922 1 97.56 164 LEU B N 1
ATOM 2630 C CA . LEU B 1 164 ? -3.086 23 6.281 1 97.56 164 LEU B CA 1
ATOM 2631 C C . LEU B 1 164 ? -4.145 23.547 7.242 1 97.56 164 LEU B C 1
ATOM 2633 O O . LEU B 1 164 ? -3.814 24.172 8.25 1 97.56 164 LEU B O 1
ATOM 2637 N N . ARG B 1 165 ? -5.375 23.312 6.992 1 97.5 165 ARG B N 1
ATOM 2638 C CA . ARG B 1 165 ? -6.473 23.812 7.82 1 97.5 165 ARG B CA 1
ATOM 2639 C C . ARG B 1 165 ? -6.422 23.203 9.219 1 97.5 165 ARG B C 1
ATOM 2641 O O . ARG B 1 165 ? -6.621 23.891 10.211 1 97.5 165 ARG B O 1
ATOM 2648 N N . TYR B 1 166 ? -6.23 21.906 9.305 1 97.38 166 TYR B N 1
ATOM 2649 C CA . TYR B 1 166 ? -6.168 21.234 10.602 1 97.38 166 TYR B CA 1
ATOM 2650 C C . TYR B 1 166 ? -5.012 21.766 11.438 1 97.38 166 TYR B C 1
ATOM 2652 O O . TYR B 1 166 ? -5.16 22 12.633 1 97.38 166 TYR B O 1
ATOM 2660 N N . ARG B 1 167 ? -3.873 21.938 10.789 1 95.81 167 ARG B N 1
ATOM 2661 C CA . ARG B 1 167 ? -2.691 22.406 11.5 1 95.81 167 ARG B CA 1
ATOM 2662 C C . ARG B 1 167 ? -2.904 23.828 12.023 1 95.81 167 ARG B C 1
ATOM 2664 O O . ARG B 1 167 ? -2.445 24.156 13.125 1 95.81 167 ARG B O 1
ATOM 2671 N N . GLU B 1 168 ? -3.551 24.656 11.266 1 93.44 168 GLU B N 1
ATOM 2672 C CA . GLU B 1 168 ? -3.883 26 11.719 1 93.44 168 GLU B CA 1
ATOM 2673 C C . GLU B 1 168 ? -4.809 25.969 12.93 1 93.44 168 GLU B C 1
ATOM 2675 O O . GLU B 1 168 ? -4.629 26.734 13.883 1 93.44 168 GLU B O 1
ATOM 2680 N N . GLY B 1 169 ? -5.785 25.078 12.883 1 88.19 169 GLY B N 1
ATOM 2681 C CA . GLY B 1 169 ? -6.719 24.938 13.984 1 88.19 169 GLY B CA 1
ATOM 2682 C C . GLY B 1 169 ? -6.082 24.375 15.234 1 88.19 169 GLY B C 1
ATOM 2683 O O . GLY B 1 169 ? -6.387 24.812 16.344 1 88.19 169 GLY B O 1
ATOM 2684 N N . LEU B 1 170 ? -5.207 23.422 15.086 1 86.75 170 LEU B N 1
ATOM 2685 C CA . LEU B 1 170 ? -4.555 22.766 16.219 1 86.75 170 LEU B CA 1
ATOM 2686 C C . LEU B 1 170 ? -3.539 23.703 16.859 1 86.75 170 LEU B C 1
ATOM 2688 O O . LEU B 1 170 ? -3.285 23.594 18.062 1 86.75 170 LEU B O 1
ATOM 2692 N N . ASN B 1 171 ? -2.959 24.547 16.062 1 84.06 171 ASN B N 1
ATOM 2693 C CA . ASN B 1 171 ? -1.994 25.5 16.594 1 84.06 171 ASN B CA 1
ATOM 2694 C C . ASN B 1 171 ? -2.682 26.625 17.359 1 84.06 171 ASN B C 1
ATOM 2696 O O . ASN B 1 171 ? -2.051 27.297 18.172 1 84.06 171 ASN B O 1
ATOM 2700 N N . GLU B 1 172 ? -3.949 26.859 17.078 1 78.56 172 GLU B N 1
ATOM 2701 C CA . GLU B 1 172 ? -4.691 27.906 17.766 1 78.56 172 GLU B CA 1
ATOM 2702 C C . GLU B 1 172 ? -5.258 27.406 19.094 1 78.56 172 GLU B C 1
ATOM 2704 O O . GLU B 1 172 ? -5.676 28.203 19.938 1 78.56 172 GLU B O 1
ATOM 2709 N N . CYS B 1 173 ? -5.34 26.172 19.344 1 66.94 173 CYS B N 1
ATOM 2710 C CA . CYS B 1 173 ? -5.824 25.625 20.609 1 66.94 173 CYS B CA 1
ATOM 2711 C C . CYS B 1 173 ? -4.68 25.438 21.594 1 66.94 173 CYS B C 1
ATOM 2713 O O . CYS B 1 173 ? -3.531 25.234 21.203 1 66.94 173 CYS B O 1
#

Nearest PDB structures (foldseek):
  5m4y-assembly2_C  TM=2.699E-01  e=3.681E+00  Saccharomyces cerevisiae S288C

Radius of gyration: 22.41 Å; Cα contacts (8 Å, |Δi|>4): 351; chains: 2; bounding box: 67×61×63 Å

pLDDT: mean 87.97, std 19.17, range [35.03, 98.94]

Solvent-accessible surface area (backbone atoms only — not comparable to full-atom values): 19090 Å² total; per-residue (Å²): 118,90,45,37,48,63,45,52,20,53,47,19,48,49,38,18,50,53,29,47,52,51,23,53,52,26,69,72,43,84,54,96,57,24,69,59,42,30,52,43,24,50,50,39,19,48,51,24,46,51,45,16,52,30,23,49,46,32,39,54,24,49,74,70,63,39,94,51,34,64,49,68,46,46,65,75,54,52,30,68,72,57,44,73,73,45,92,41,70,71,54,50,53,50,34,51,34,50,72,32,76,84,30,66,58,21,44,49,55,48,55,56,56,52,72,40,43,66,67,71,54,74,76,66,73,80,69,71,82,75,62,78,79,59,71,67,60,66,65,64,74,76,63,76,76,76,85,47,71,67,58,53,51,50,50,51,53,50,50,52,51,50,52,54,51,52,52,56,55,58,68,71,100,117,91,45,37,49,63,45,51,20,52,48,21,48,51,38,19,50,53,28,46,52,52,24,54,51,25,67,72,42,85,53,95,57,22,67,57,42,30,54,42,24,50,52,38,20,47,51,24,45,51,46,17,52,31,23,49,46,32,39,53,25,48,74,70,64,40,94,51,34,65,50,68,46,45,63,74,56,52,30,68,71,56,43,73,74,44,91,44,70,72,53,50,52,48,33,52,34,49,72,32,78,83,31,67,58,21,44,50,54,49,54,55,56,53,70,41,44,68,64,72,56,76,76,66,73,80,69,71,80,75,66,75,83,66,73,71,60,64,66,63,74,77,62,75,76,77,84,48,70,68,58,54,50,49,49,51,52,51,50,53,52,48,52,52,52,50,51,55,54,59,68,71,100